Protein AF-A0A534T7K7-F1 (afdb_monomer_lite)

Sequence (224 aa):
MSRKRIGVALGGLACAVLLVGTAGGQDIPKCLSGKLKAISKKEGGLLNCLAKVAAKNDPAFQAPCEASVKDKFGSAFAKAESLGPCSGEMTVCENNADVCEQNVGAAIPGTGTCPAGALKAASKLASGELKCHSKATKTGDPTLVPPCISTAQTKFQSAIGKANASGTCVADPNALQNMVESDCVQKQITLDTSGQVTALCPQSGSSTTTTTSTTSSTTPSSST

Radius of gyration: 26.48 Å; chains: 1; bounding box: 43×88×93 Å

Structure (mmCIF, N/CA/C/O backbone):
data_AF-A0A534T7K7-F1
#
_entry.id   AF-A0A534T7K7-F1
#
loop_
_atom_site.group_PDB
_atom_site.id
_atom_site.type_symbol
_atom_site.label_atom_id
_atom_site.label_alt_id
_atom_site.label_comp_id
_atom_site.label_asym_id
_atom_site.label_entity_id
_atom_site.label_seq_id
_atom_site.pdbx_PDB_ins_code
_atom_site.Cartn_x
_atom_site.Cartn_y
_atom_site.Cartn_z
_atom_site.occupancy
_atom_site.B_iso_or_equiv
_atom_site.auth_seq_id
_atom_site.auth_comp_id
_atom_site.auth_asym_id
_atom_site.auth_atom_id
_atom_site.pdbx_PDB_model_num
ATOM 1 N N . MET A 1 1 ? -11.182 -16.126 -70.695 1.00 41.00 1 MET A N 1
ATOM 2 C CA . MET A 1 1 ? -10.120 -16.339 -71.701 1.00 41.00 1 MET A CA 1
ATOM 3 C C . MET A 1 1 ? -8.825 -16.659 -70.980 1.00 41.00 1 MET A C 1
ATOM 5 O O . MET A 1 1 ? -8.364 -15.867 -70.173 1.00 41.00 1 MET A O 1
ATOM 9 N N . SER A 1 2 ? -8.320 -17.865 -71.221 1.00 44.25 2 SER A N 1
ATOM 10 C CA . SER A 1 2 ? -7.082 -18.429 -70.684 1.00 44.25 2 SER A CA 1
ATOM 11 C C . SER A 1 2 ? -5.816 -17.730 -71.185 1.00 44.25 2 SER A C 1
ATOM 13 O O . SER A 1 2 ? -5.802 -17.265 -72.323 1.00 44.25 2 SER A O 1
ATOM 15 N N . ARG A 1 3 ? -4.752 -17.802 -70.363 1.00 45.69 3 ARG A N 1
ATOM 16 C CA . ARG A 1 3 ? -3.311 -18.080 -70.648 1.00 45.69 3 ARG A CA 1
ATOM 17 C C . ARG A 1 3 ? -2.558 -17.770 -69.333 1.00 45.69 3 ARG A C 1
ATOM 19 O O . ARG A 1 3 ? -2.606 -16.633 -68.900 1.00 45.69 3 ARG A O 1
ATOM 26 N N . LYS A 1 4 ? -2.045 -18.686 -68.497 1.00 44.56 4 LYS A N 1
ATOM 27 C CA . LYS A 1 4 ? -1.137 -19.858 -68.594 1.00 44.56 4 LYS A CA 1
ATOM 28 C C . LYS A 1 4 ? 0.317 -19.513 -68.972 1.00 44.56 4 LYS A C 1
ATOM 30 O O . LYS A 1 4 ? 0.553 -19.213 -70.139 1.00 44.56 4 LYS A O 1
ATOM 35 N N . ARG A 1 5 ? 1.239 -19.673 -67.994 1.00 50.78 5 ARG A N 1
ATOM 36 C CA . ARG A 1 5 ? 2.630 -20.244 -67.993 1.00 50.78 5 ARG A CA 1
ATOM 37 C C . ARG A 1 5 ? 3.413 -19.660 -66.788 1.00 50.78 5 ARG A C 1
ATOM 39 O O . ARG A 1 5 ? 3.440 -18.449 -66.649 1.00 50.78 5 ARG A O 1
ATOM 46 N N . ILE A 1 6 ? 3.754 -20.430 -65.743 1.00 52.12 6 ILE A N 1
ATOM 47 C CA . ILE A 1 6 ? 4.901 -21.357 -65.530 1.00 52.12 6 ILE A CA 1
ATOM 48 C C . ILE A 1 6 ? 6.272 -20.656 -65.559 1.00 52.12 6 ILE A C 1
ATOM 50 O O . ILE A 1 6 ? 6.672 -20.151 -66.602 1.00 52.12 6 ILE A O 1
ATOM 54 N N . GLY A 1 7 ? 7.008 -20.751 -64.442 1.00 37.03 7 GLY A N 1
ATOM 55 C CA . GLY A 1 7 ? 8.447 -20.486 -64.338 1.00 37.03 7 GLY A CA 1
ATOM 56 C C . GLY A 1 7 ? 8.979 -20.774 -62.926 1.00 37.03 7 GLY A C 1
ATOM 57 O O . GLY A 1 7 ? 8.737 -19.996 -62.012 1.00 37.03 7 GLY A O 1
ATOM 58 N N . VAL A 1 8 ? 9.661 -21.912 -62.756 1.00 44.34 8 VAL A N 1
ATOM 59 C CA . VAL A 1 8 ? 10.431 -22.318 -61.563 1.00 44.34 8 VAL A CA 1
ATOM 60 C C . VAL A 1 8 ? 11.847 -21.747 -61.680 1.00 44.34 8 VAL A C 1
ATOM 62 O O . VAL A 1 8 ? 12.432 -21.835 -62.756 1.00 44.34 8 VAL A O 1
ATOM 65 N N . ALA A 1 9 ? 12.423 -21.245 -60.584 1.00 38.34 9 ALA A N 1
ATOM 66 C CA . ALA A 1 9 ? 13.865 -21.023 -60.467 1.00 38.34 9 ALA A CA 1
ATOM 67 C C . ALA A 1 9 ? 14.358 -21.433 -59.069 1.00 38.34 9 ALA A C 1
ATOM 69 O O . ALA A 1 9 ? 13.921 -20.892 -58.055 1.00 38.34 9 ALA A O 1
ATOM 70 N N . LEU A 1 10 ? 15.250 -22.428 -59.055 1.00 45.19 10 LEU A N 1
ATOM 71 C CA . LEU A 1 10 ? 16.125 -22.794 -57.944 1.00 45.19 10 LEU A CA 1
ATOM 72 C C . LEU A 1 10 ? 17.258 -21.766 -57.803 1.00 45.19 10 LEU A C 1
ATOM 74 O O . LEU A 1 10 ? 17.797 -21.319 -58.812 1.00 45.19 10 LEU A O 1
ATOM 78 N N . GLY A 1 11 ? 17.708 -21.528 -56.569 1.00 34.66 11 GLY A N 1
ATOM 79 C CA . GLY A 1 11 ? 19.065 -21.047 -56.291 1.00 34.66 11 GLY A CA 1
ATOM 80 C C . GLY A 1 11 ? 19.129 -19.805 -55.408 1.00 34.66 11 GLY A C 1
ATOM 81 O O . GLY A 1 11 ? 18.613 -18.754 -55.766 1.00 34.66 11 GLY A O 1
ATOM 82 N N . GLY A 1 12 ? 19.821 -19.923 -54.272 1.00 39.53 12 GLY A N 1
ATOM 83 C CA . GLY A 1 12 ? 20.236 -18.766 -53.478 1.00 39.53 12 GLY A CA 1
ATOM 84 C C . GLY A 1 12 ? 20.256 -19.023 -51.978 1.00 39.53 12 GLY A C 1
ATOM 85 O O . GLY A 1 12 ? 19.374 -18.570 -51.259 1.00 39.53 12 GLY A O 1
ATOM 86 N N . LEU A 1 13 ? 21.283 -19.732 -51.508 1.00 52.94 13 LEU A N 1
ATOM 87 C CA . LEU A 1 13 ? 21.697 -19.748 -50.108 1.00 52.94 13 LEU A CA 1
ATOM 88 C C . LEU A 1 13 ? 22.107 -18.318 -49.708 1.00 52.94 13 LEU A C 1
ATOM 90 O O . LEU A 1 13 ? 23.218 -17.886 -50.002 1.00 52.94 13 LEU A O 1
ATOM 94 N N . ALA A 1 14 ? 21.210 -17.587 -49.054 1.00 42.78 14 ALA A N 1
ATOM 95 C CA . ALA A 1 14 ? 21.526 -16.335 -48.381 1.00 42.78 14 ALA A CA 1
ATOM 96 C C . ALA A 1 14 ? 21.217 -16.511 -46.893 1.00 42.78 14 ALA A C 1
ATOM 98 O O . ALA A 1 14 ? 20.062 -16.693 -46.508 1.00 42.78 14 ALA A O 1
ATOM 99 N N . CYS A 1 15 ? 22.263 -16.477 -46.062 1.00 41.47 15 CYS A N 1
ATOM 100 C CA . CYS A 1 15 ? 22.149 -16.299 -44.618 1.00 41.47 15 CYS A CA 1
ATOM 101 C C . CYS A 1 15 ? 21.400 -14.991 -44.342 1.00 41.47 15 CYS A C 1
ATOM 103 O O . CYS A 1 15 ? 22.002 -13.922 -44.251 1.00 41.47 15 CYS A O 1
ATOM 105 N N . ALA A 1 16 ? 20.079 -15.078 -44.207 1.00 42.44 16 ALA A N 1
ATOM 106 C CA . ALA A 1 16 ? 19.284 -14.043 -43.582 1.00 42.44 16 ALA A CA 1
ATOM 107 C C . ALA A 1 16 ? 19.652 -14.044 -42.097 1.00 42.44 16 ALA A C 1
ATOM 109 O O . ALA A 1 16 ? 19.141 -14.836 -41.307 1.00 42.44 16 ALA A O 1
ATOM 110 N N . VAL A 1 17 ? 20.597 -13.178 -41.730 1.00 45.84 17 VAL A N 1
ATOM 111 C CA . VAL A 1 17 ? 20.795 -12.774 -40.343 1.00 45.84 17 VAL A CA 1
ATOM 112 C C . VAL A 1 17 ? 19.458 -12.203 -39.884 1.00 45.84 17 VAL A C 1
ATOM 114 O O . VAL A 1 17 ? 19.071 -11.102 -40.275 1.00 45.84 17 VAL A O 1
ATOM 117 N N . LEU A 1 18 ? 18.722 -12.993 -39.102 1.00 39.25 18 LEU A N 1
ATOM 118 C CA . LEU A 1 18 ? 17.577 -12.537 -38.334 1.00 39.25 18 LEU A CA 1
ATOM 119 C C . LEU A 1 18 ? 18.103 -11.508 -37.334 1.00 39.25 18 LEU A C 1
ATOM 121 O O . LEU A 1 18 ? 18.458 -11.833 -36.203 1.00 39.25 18 LEU A O 1
ATOM 125 N N . LEU A 1 19 ? 18.162 -10.248 -37.754 1.00 39.22 19 LEU A N 1
ATOM 126 C CA . LEU A 1 19 ? 18.054 -9.137 -36.829 1.00 39.22 19 LEU A CA 1
ATOM 127 C C . LEU A 1 19 ? 16.647 -9.238 -36.241 1.00 39.22 19 LEU A C 1
ATOM 129 O O . LEU A 1 19 ? 15.686 -8.691 -36.780 1.00 39.22 19 LEU A O 1
ATOM 133 N N . VAL A 1 20 ? 16.527 -9.993 -35.147 1.00 48.88 20 VAL A N 1
ATOM 134 C CA . VAL A 1 20 ? 15.402 -9.896 -34.222 1.00 48.88 20 VAL A CA 1
ATOM 135 C C . VAL A 1 20 ? 15.510 -8.504 -33.609 1.00 48.88 20 VAL A C 1
ATOM 137 O O . VAL A 1 20 ? 16.080 -8.306 -32.540 1.00 48.88 20 VAL A O 1
ATOM 140 N N . GLY A 1 21 ? 15.047 -7.504 -34.355 1.00 42.22 21 GLY A N 1
ATOM 141 C CA . GLY A 1 21 ? 14.847 -6.165 -33.844 1.00 42.22 21 GLY A CA 1
ATOM 142 C C . GLY A 1 21 ? 13.811 -6.275 -32.741 1.00 42.22 21 GLY A C 1
ATOM 143 O O . GLY A 1 21 ? 12.626 -6.455 -33.012 1.00 42.22 21 GLY A O 1
ATOM 144 N N . THR A 1 22 ? 14.256 -6.215 -31.491 1.00 45.97 22 THR A N 1
ATOM 145 C CA . THR A 1 22 ? 13.377 -6.074 -30.338 1.00 45.97 22 THR A CA 1
ATOM 146 C C . THR A 1 22 ? 12.656 -4.736 -30.462 1.00 45.97 22 THR A C 1
ATOM 148 O O . THR A 1 22 ? 13.142 -3.704 -29.998 1.00 45.97 22 THR A O 1
ATOM 151 N N . ALA A 1 23 ? 11.476 -4.743 -31.075 1.00 42.78 23 ALA A N 1
ATOM 152 C CA . ALA A 1 23 ? 10.482 -3.681 -30.966 1.00 42.78 23 ALA A CA 1
ATOM 153 C C . ALA A 1 23 ? 9.894 -3.663 -29.535 1.00 42.78 23 ALA A C 1
ATOM 155 O O . ALA A 1 23 ? 8.698 -3.831 -29.345 1.00 42.78 23 ALA A O 1
ATOM 156 N N . GLY A 1 24 ? 10.750 -3.559 -28.509 1.00 44.22 24 GLY A N 1
ATOM 157 C CA . GLY A 1 24 ? 10.412 -3.861 -27.110 1.00 44.22 24 GLY A CA 1
ATOM 158 C C . GLY A 1 24 ? 10.662 -2.733 -26.106 1.00 44.22 24 GLY A C 1
ATOM 159 O O . GLY A 1 24 ? 10.552 -2.959 -24.907 1.00 44.22 24 GLY A O 1
ATOM 160 N N . GLY A 1 25 ? 11.014 -1.523 -26.550 1.00 47.00 25 GLY A N 1
ATOM 161 C CA . GLY A 1 25 ? 11.463 -0.457 -25.641 1.00 47.00 25 GLY A CA 1
ATOM 162 C C . GLY A 1 25 ? 10.372 0.436 -25.034 1.00 47.00 25 GLY A C 1
ATOM 163 O O . GLY A 1 25 ? 10.622 1.081 -24.022 1.00 47.00 25 GLY A O 1
ATOM 164 N N . GLN A 1 26 ? 9.171 0.515 -25.623 1.00 51.97 26 GLN A N 1
ATOM 165 C CA . GLN A 1 26 ? 8.171 1.535 -25.237 1.00 51.97 26 GLN A CA 1
ATOM 166 C C . GLN A 1 26 ? 6.987 1.021 -24.405 1.00 51.97 26 GLN A C 1
ATOM 168 O O . GLN A 1 26 ? 6.191 1.824 -23.908 1.00 51.97 26 GLN A O 1
ATOM 173 N N . ASP A 1 27 ? 6.864 -0.292 -24.231 1.00 60.00 27 ASP A N 1
ATOM 174 C CA . ASP A 1 27 ? 5.664 -0.913 -23.658 1.00 60.00 27 ASP A CA 1
ATOM 175 C C . ASP A 1 27 ? 5.860 -1.429 -22.226 1.00 60.00 27 ASP A C 1
ATOM 177 O O . ASP A 1 27 ? 4.919 -1.405 -21.426 1.00 60.00 27 ASP A O 1
ATOM 181 N N . ILE A 1 28 ? 7.105 -1.736 -21.840 1.00 68.25 28 ILE A N 1
ATOM 182 C CA . ILE A 1 28 ? 7.467 -2.117 -20.464 1.00 68.25 28 ILE A CA 1
ATOM 183 C C . ILE A 1 28 ? 7.030 -1.044 -19.441 1.00 68.25 28 ILE A C 1
ATOM 185 O O . ILE A 1 28 ? 6.362 -1.399 -18.465 1.00 68.25 28 ILE A O 1
ATOM 189 N N . PRO A 1 29 ? 7.271 0.272 -19.654 1.00 85.00 29 PRO A N 1
ATOM 190 C CA . PRO A 1 29 ? 6.850 1.299 -18.695 1.00 85.00 29 PRO A CA 1
ATOM 191 C C . PRO A 1 29 ? 5.323 1.434 -18.5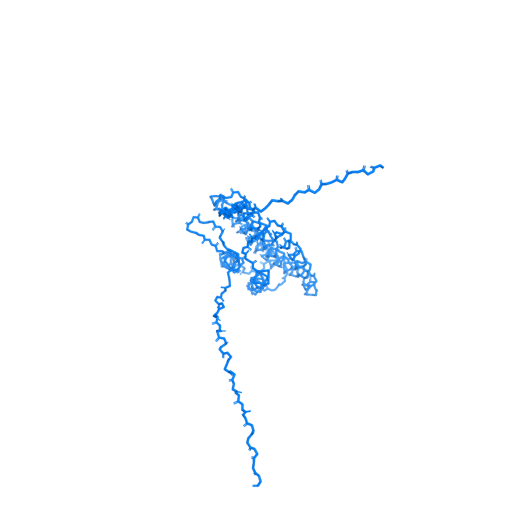80 1.00 85.00 29 PRO A C 1
ATOM 193 O O . PRO A 1 29 ? 4.797 1.791 -17.520 1.00 85.00 29 PRO A O 1
ATOM 196 N N . LYS A 1 30 ? 4.575 1.144 -19.655 1.00 92.06 30 LYS A N 1
ATOM 197 C CA . LYS A 1 30 ? 3.105 1.244 -19.675 1.00 92.06 30 LYS A CA 1
ATOM 198 C C . LYS A 1 30 ? 2.455 0.085 -18.926 1.00 92.06 30 LYS A C 1
ATOM 200 O O . LYS A 1 30 ? 1.567 0.335 -18.112 1.00 92.06 30 LYS A O 1
ATOM 205 N N . CYS A 1 31 ? 2.913 -1.145 -19.165 1.00 95.56 31 CYS A N 1
ATOM 206 C CA . CYS A 1 31 ? 2.450 -2.316 -18.422 1.00 95.56 31 CYS A CA 1
ATOM 207 C C . CYS A 1 31 ? 2.774 -2.169 -16.929 1.00 95.56 31 CYS A C 1
ATOM 209 O O . CYS A 1 31 ? 1.869 -2.238 -16.095 1.00 95.56 31 CYS A O 1
ATOM 211 N N . LEU A 1 32 ? 4.028 -1.844 -16.587 1.00 95.50 32 LEU A N 1
ATOM 212 C CA . LEU A 1 32 ? 4.477 -1.745 -15.196 1.00 95.50 32 LEU A CA 1
ATOM 213 C C . LEU A 1 32 ? 3.739 -0.634 -14.432 1.00 95.50 32 LEU A C 1
ATOM 215 O O . LEU A 1 32 ? 3.203 -0.865 -13.348 1.00 95.50 32 LEU A O 1
ATOM 219 N N . SER A 1 33 ? 3.617 0.561 -15.024 1.00 96.56 33 SER A N 1
ATOM 220 C CA . SER A 1 33 ? 2.835 1.651 -14.417 1.00 96.56 33 SER A CA 1
ATOM 221 C C . SER A 1 33 ? 1.344 1.320 -14.306 1.00 96.56 33 SER A C 1
ATOM 223 O O . SER A 1 33 ? 0.695 1.741 -13.342 1.00 96.56 33 SER A O 1
ATOM 225 N N . GLY A 1 34 ? 0.800 0.558 -15.261 1.00 97.69 34 GLY A N 1
ATOM 226 C CA . GLY A 1 34 ? -0.567 0.046 -15.259 1.00 97.69 34 GLY A CA 1
ATOM 227 C C . GLY A 1 34 ? -0.834 -0.918 -14.103 1.00 97.69 34 GLY A C 1
ATOM 228 O O . GLY A 1 34 ? -1.775 -0.687 -13.338 1.00 97.69 34 GLY A O 1
ATOM 229 N N . LYS A 1 35 ? 0.020 -1.934 -13.929 1.00 98.00 35 LYS A N 1
ATOM 230 C CA . LYS A 1 35 ? -0.049 -2.887 -12.811 1.00 98.00 35 LYS A CA 1
ATOM 231 C C . LYS A 1 35 ? 0.104 -2.172 -11.473 1.00 98.00 35 LYS A C 1
ATOM 233 O O . LYS A 1 35 ? -0.742 -2.325 -10.599 1.00 98.00 35 LYS A O 1
ATOM 238 N N . LEU A 1 36 ? 1.077 -1.272 -11.344 1.00 97.94 36 LEU A N 1
ATOM 239 C CA . LEU A 1 36 ? 1.285 -0.508 -10.113 1.00 97.94 36 LEU A CA 1
ATOM 240 C C . LEU A 1 36 ? 0.088 0.386 -9.754 1.00 97.94 36 LEU A C 1
ATOM 242 O O . LEU A 1 36 ? -0.294 0.516 -8.591 1.00 97.94 36 LEU A O 1
ATOM 246 N N . LYS A 1 37 ? -0.591 0.946 -10.763 1.00 98.44 37 LYS A N 1
ATOM 247 C CA . LYS A 1 37 ? -1.857 1.660 -10.563 1.00 98.44 37 LYS A CA 1
ATOM 248 C C . LYS A 1 37 ? -2.983 0.722 -10.121 1.00 98.44 37 LYS A C 1
ATOM 250 O O . LYS A 1 37 ? -3.822 1.153 -9.330 1.00 98.44 37 LYS A O 1
ATOM 255 N N . ALA A 1 38 ? -3.038 -0.511 -10.619 1.00 98.56 38 ALA A N 1
ATOM 256 C CA . ALA A 1 38 ? -4.001 -1.512 -10.162 1.00 98.56 38 ALA A CA 1
ATOM 257 C C . ALA A 1 38 ? -3.751 -1.878 -8.691 1.00 98.56 38 ALA A C 1
ATOM 259 O O . ALA A 1 38 ? -4.680 -1.779 -7.891 1.00 98.56 38 ALA A O 1
ATOM 260 N N . ILE A 1 39 ? -2.498 -2.161 -8.320 1.00 98.56 39 ILE A N 1
ATOM 261 C CA . ILE A 1 39 ? -2.082 -2.449 -6.938 1.00 98.56 39 ILE A CA 1
ATOM 262 C C . ILE A 1 39 ? -2.443 -1.277 -6.015 1.00 98.56 39 ILE A C 1
ATOM 264 O O . ILE A 1 39 ? -3.146 -1.473 -5.031 1.00 98.56 39 ILE A O 1
ATOM 268 N N . SER A 1 40 ? -2.117 -0.032 -6.399 1.00 98.56 40 SER A N 1
ATOM 269 C CA . SER A 1 40 ? -2.475 1.164 -5.613 1.00 98.56 40 SER A CA 1
ATOM 270 C C . SER A 1 40 ? -3.975 1.263 -5.301 1.00 98.56 40 SER A C 1
ATOM 272 O O . SER A 1 40 ? -4.374 1.734 -4.237 1.00 98.56 40 SER A O 1
ATOM 274 N N . LYS A 1 41 ? -4.830 0.821 -6.233 1.00 98.69 41 LYS A N 1
ATOM 275 C CA . LYS A 1 41 ? -6.286 0.828 -6.063 1.00 98.69 41 LYS A CA 1
ATOM 276 C C . LYS A 1 41 ? -6.774 -0.343 -5.221 1.00 98.69 41 LYS A C 1
ATOM 278 O O . LYS A 1 41 ? -7.790 -0.172 -4.555 1.00 98.69 41 LYS A O 1
ATOM 283 N N . LYS A 1 42 ? -6.097 -1.493 -5.284 1.00 98.50 42 LYS A N 1
ATOM 284 C CA . LYS A 1 42 ? -6.391 -2.656 -4.447 1.00 98.50 42 LYS A CA 1
ATOM 285 C C . LYS A 1 42 ? -6.087 -2.335 -2.988 1.00 98.50 42 LYS A C 1
ATOM 287 O O . LYS A 1 42 ? -7.019 -2.321 -2.198 1.00 98.50 42 LYS A O 1
ATOM 292 N N . GLU A 1 43 ? -4.857 -1.926 -2.683 1.00 98.69 43 GLU A N 1
ATOM 293 C CA . GLU A 1 43 ? -4.412 -1.553 -1.329 1.00 98.69 43 GLU A CA 1
ATOM 294 C C . GLU A 1 43 ? -5.322 -0.490 -0.699 1.00 98.69 43 GLU A C 1
ATOM 296 O O . GLU A 1 43 ? -5.912 -0.670 0.366 1.00 98.69 43 GLU A O 1
ATOM 301 N N . GLY A 1 44 ? -5.547 0.618 -1.416 1.00 98.44 44 GLY A N 1
ATOM 302 C CA . GLY A 1 44 ? -6.466 1.656 -0.946 1.00 98.44 44 GLY A CA 1
ATOM 303 C C . GLY A 1 44 ? -7.935 1.228 -0.927 1.00 98.44 44 GLY A C 1
ATOM 304 O O . GLY A 1 44 ? -8.743 1.857 -0.248 1.00 98.44 44 GLY A O 1
ATOM 305 N N . GLY A 1 45 ? -8.308 0.206 -1.695 1.00 98.75 45 GLY A N 1
ATOM 306 C CA . GLY A 1 45 ? -9.657 -0.345 -1.757 1.00 98.75 45 GLY A CA 1
ATOM 307 C C . GLY A 1 45 ? -9.976 -1.203 -0.538 1.00 98.75 45 GLY A C 1
ATOM 308 O O . GLY A 1 45 ? -10.973 -0.920 0.126 1.00 98.75 45 GLY A O 1
ATOM 309 N N . LEU A 1 46 ? -9.110 -2.173 -0.240 1.00 98.75 46 LEU A N 1
ATOM 310 C CA . LEU A 1 46 ? -9.195 -3.107 0.886 1.00 98.75 46 LEU A CA 1
ATOM 311 C C . LEU A 1 46 ? -9.220 -2.363 2.229 1.00 98.75 46 LEU A C 1
ATOM 313 O O . LEU A 1 46 ? -10.224 -2.369 2.939 1.00 98.75 46 LEU A O 1
ATOM 317 N N . LEU A 1 47 ? -8.218 -1.516 2.490 1.00 98.69 47 LEU A N 1
ATOM 318 C CA . LEU A 1 47 ? -8.178 -0.694 3.711 1.00 98.69 47 LEU A CA 1
ATOM 319 C C . LEU A 1 47 ? -9.389 0.242 3.849 1.00 98.69 47 LEU A C 1
ATOM 321 O O . LEU A 1 47 ? -9.843 0.563 4.948 1.00 98.69 47 LEU A O 1
ATOM 325 N N . ASN A 1 48 ? -9.958 0.692 2.729 1.00 98.75 48 ASN A N 1
ATOM 326 C CA . ASN A 1 48 ? -11.182 1.484 2.746 1.00 98.75 48 ASN A CA 1
ATOM 327 C C . ASN A 1 48 ? -12.451 0.637 2.964 1.00 98.75 48 ASN A C 1
ATOM 329 O O . ASN A 1 48 ? -13.453 1.184 3.430 1.00 98.75 48 ASN A O 1
ATOM 333 N N . CYS A 1 49 ? -12.443 -0.653 2.629 1.00 98.75 49 CYS A N 1
ATOM 334 C CA . CYS A 1 49 ? -13.484 -1.591 3.041 1.00 98.75 49 CYS A CA 1
ATOM 335 C C . CYS A 1 49 ? -13.474 -1.741 4.562 1.00 98.75 49 CYS A C 1
ATOM 337 O O . CYS A 1 49 ? -14.505 -1.465 5.177 1.00 98.75 49 CYS A O 1
ATOM 339 N N . LEU A 1 50 ? -12.308 -1.993 5.170 1.00 98.31 50 LEU A N 1
ATOM 340 C CA . LEU A 1 50 ? -12.156 -2.004 6.630 1.00 98.31 50 LEU A CA 1
ATOM 341 C C . LEU A 1 50 ? -12.625 -0.689 7.269 1.00 98.31 50 LEU A C 1
ATOM 343 O O . LEU A 1 50 ? -13.404 -0.697 8.219 1.00 98.31 50 LEU A O 1
ATOM 347 N N . ALA A 1 51 ? -12.243 0.461 6.702 1.00 98.25 51 ALA A N 1
ATOM 348 C CA . ALA A 1 51 ? -12.697 1.762 7.198 1.00 98.25 51 ALA A CA 1
ATOM 349 C C . ALA A 1 51 ? -14.232 1.899 7.200 1.00 98.25 51 ALA A C 1
ATOM 351 O O . ALA A 1 51 ? -14.809 2.489 8.113 1.00 98.25 51 ALA A O 1
ATOM 352 N N . LYS A 1 52 ? -14.914 1.365 6.177 1.00 98.25 52 LYS A N 1
ATOM 353 C CA . LYS A 1 52 ? -16.382 1.382 6.087 1.00 98.25 52 LYS A CA 1
ATOM 354 C C . LYS A 1 52 ? -17.032 0.417 7.074 1.00 98.25 52 LYS A C 1
ATOM 356 O O . LYS A 1 52 ? -18.062 0.778 7.638 1.00 98.25 52 LYS A O 1
ATOM 361 N N . VAL A 1 53 ? -16.446 -0.762 7.274 1.00 98.06 53 VAL A N 1
ATOM 362 C CA . VAL A 1 53 ? -16.877 -1.727 8.296 1.00 98.06 53 VAL A CA 1
ATOM 363 C C . VAL A 1 53 ? -16.789 -1.080 9.672 1.00 98.06 53 VAL A C 1
ATOM 365 O O . VAL A 1 53 ? -17.791 -1.021 10.379 1.00 98.06 53 VAL A O 1
ATOM 368 N N . ALA A 1 54 ? -15.641 -0.481 10.000 1.00 96.44 54 ALA A N 1
ATOM 369 C CA . ALA A 1 54 ? -15.434 0.233 11.252 1.00 96.44 54 ALA A CA 1
ATOM 370 C C . ALA A 1 54 ? -16.429 1.392 11.431 1.00 96.44 54 ALA A C 1
ATOM 372 O O . ALA A 1 54 ? -16.987 1.557 12.513 1.00 96.44 54 ALA A O 1
ATOM 373 N N . ALA A 1 55 ? -16.698 2.170 10.377 1.00 96.75 55 ALA A N 1
ATOM 374 C CA . ALA A 1 55 ? -17.629 3.298 10.441 1.00 96.75 55 ALA A CA 1
ATOM 375 C C . ALA A 1 55 ? -19.081 2.866 10.688 1.00 96.75 55 ALA A C 1
ATOM 377 O O . ALA A 1 55 ? -19.817 3.560 11.385 1.00 96.75 55 ALA A O 1
ATOM 378 N N . LYS A 1 56 ? -19.499 1.753 10.079 1.00 96.25 56 LYS A N 1
ATOM 379 C CA . LYS A 1 56 ? -20.879 1.255 10.141 1.00 96.25 56 LYS A CA 1
ATOM 380 C C . LYS A 1 56 ? -21.119 0.258 11.270 1.00 96.25 56 LYS A C 1
ATOM 382 O O . LYS A 1 56 ? -22.275 -0.023 11.559 1.00 96.25 56 LYS A O 1
ATOM 387 N N . ASN A 1 57 ? -20.052 -0.270 11.869 1.00 96.31 57 ASN A N 1
ATOM 388 C CA . ASN A 1 57 ? -20.099 -1.437 12.744 1.00 96.31 57 ASN A CA 1
AT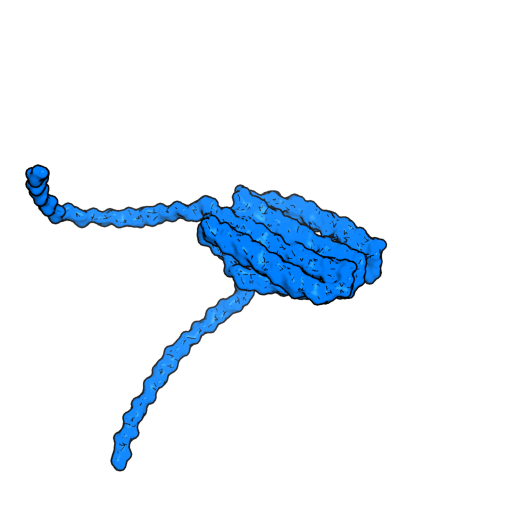OM 389 C C . ASN A 1 57 ? -20.834 -2.620 12.079 1.00 96.31 57 ASN A C 1
ATOM 391 O O . ASN A 1 57 ? -21.725 -3.231 12.661 1.00 96.31 57 ASN A O 1
ATOM 395 N N . ASP A 1 58 ? -20.484 -2.891 10.819 1.00 96.31 58 ASP A N 1
ATOM 396 C CA . ASP A 1 58 ? -21.132 -3.912 9.990 1.00 96.31 58 ASP A CA 1
ATOM 397 C C . ASP A 1 58 ? -20.082 -4.843 9.362 1.00 96.31 58 ASP A C 1
ATOM 399 O O . ASP A 1 58 ? -19.613 -4.587 8.247 1.00 96.31 58 ASP A O 1
ATOM 403 N N . PRO A 1 59 ? -19.678 -5.916 10.067 1.00 94.75 59 PRO A N 1
ATOM 404 C CA . PRO A 1 59 ? -18.722 -6.894 9.549 1.00 94.75 59 PRO A CA 1
ATOM 405 C C . PRO A 1 59 ? -19.223 -7.638 8.305 1.00 94.75 59 PRO A C 1
ATOM 407 O O . PRO A 1 59 ? -18.416 -8.053 7.475 1.00 94.75 59 PRO A O 1
ATOM 410 N N . ALA A 1 60 ? -20.543 -7.769 8.120 1.00 96.81 60 ALA A N 1
ATOM 411 C CA . ALA A 1 60 ? -21.108 -8.436 6.947 1.00 96.81 60 ALA A CA 1
ATOM 412 C C . ALA A 1 60 ? -20.849 -7.647 5.651 1.00 96.81 60 ALA A C 1
ATOM 414 O O . ALA A 1 60 ? -20.872 -8.218 4.560 1.00 96.81 60 ALA A O 1
ATOM 415 N N . PHE A 1 61 ? -20.539 -6.350 5.756 1.00 95.69 61 PHE A N 1
ATOM 416 C CA . PHE A 1 61 ? -20.143 -5.516 4.623 1.00 95.69 61 PHE A CA 1
ATOM 417 C C . PHE A 1 61 ? -18.722 -5.806 4.107 1.00 95.69 61 PHE A C 1
ATOM 419 O O . PHE A 1 61 ? -18.402 -5.424 2.978 1.00 95.69 61 PHE A O 1
ATOM 426 N N . GLN A 1 62 ? -17.865 -6.461 4.897 1.00 96.19 62 GLN A N 1
ATOM 427 C CA . GLN A 1 62 ? -16.451 -6.636 4.565 1.00 96.19 62 GLN A CA 1
ATOM 428 C C . GLN A 1 62 ? -16.255 -7.465 3.286 1.00 96.19 62 GLN A C 1
ATOM 430 O O . GLN A 1 62 ? -15.811 -6.932 2.268 1.00 96.19 62 GLN A O 1
ATOM 435 N N . ALA A 1 63 ? -16.683 -8.729 3.305 1.00 97.56 63 ALA A N 1
ATOM 436 C CA . ALA A 1 63 ? -16.536 -9.657 2.185 1.00 97.56 63 ALA A CA 1
ATOM 437 C C . ALA A 1 63 ? -17.094 -9.130 0.841 1.00 97.56 63 ALA A C 1
ATOM 439 O O . ALA A 1 63 ? -16.371 -9.179 -0.157 1.00 97.56 63 ALA A O 1
ATOM 440 N N . PRO A 1 64 ? -18.324 -8.573 0.751 1.00 98.06 64 PRO A N 1
ATOM 441 C CA . PRO A 1 64 ? -18.822 -8.038 -0.518 1.00 98.06 64 PRO A CA 1
ATOM 442 C C . PRO A 1 64 ? -18.062 -6.783 -0.981 1.00 98.06 64 PRO A C 1
ATOM 444 O O . PRO A 1 64 ? -17.946 -6.540 -2.185 1.00 98.06 64 PRO A O 1
ATOM 447 N N . CYS A 1 65 ? -17.531 -5.976 -0.055 1.00 98.56 65 CYS A N 1
ATOM 448 C CA . CYS A 1 65 ? -16.698 -4.832 -0.412 1.00 98.56 65 CYS A CA 1
ATOM 449 C C . CYS A 1 65 ? -15.359 -5.288 -1.004 1.00 98.56 65 CYS A C 1
ATOM 451 O O . CYS A 1 65 ? -14.988 -4.822 -2.086 1.00 98.56 65 CYS A O 1
ATOM 453 N N . GLU A 1 66 ? -14.675 -6.216 -0.333 1.00 98.38 66 GLU A N 1
ATOM 454 C CA . GLU A 1 66 ? -13.402 -6.784 -0.784 1.00 98.38 66 GLU A CA 1
ATOM 455 C C . GLU A 1 66 ? -13.551 -7.508 -2.123 1.00 98.38 66 GLU A C 1
ATOM 457 O O . GLU A 1 66 ? -12.752 -7.269 -3.025 1.00 98.38 66 GLU A O 1
ATOM 462 N N . ALA A 1 67 ? -14.616 -8.296 -2.317 1.00 98.44 67 ALA A N 1
ATOM 463 C CA . ALA A 1 67 ? -14.903 -8.949 -3.596 1.00 98.44 67 ALA A CA 1
ATOM 464 C C . ALA A 1 67 ? -14.960 -7.935 -4.754 1.00 98.44 67 ALA A C 1
ATOM 466 O O . ALA A 1 67 ? -14.278 -8.092 -5.764 1.00 98.44 67 ALA A O 1
ATOM 467 N N . SER A 1 68 ? -15.663 -6.808 -4.567 1.00 98.00 68 SER A N 1
ATOM 468 C CA . SER A 1 68 ? -15.710 -5.740 -5.578 1.00 98.00 68 SER A CA 1
ATOM 469 C C . SER A 1 68 ? -14.340 -5.104 -5.853 1.00 98.00 68 SER A C 1
ATOM 471 O O . SER A 1 68 ? -14.076 -4.646 -6.971 1.00 98.00 68 SER A O 1
ATOM 473 N N . VAL A 1 69 ? -13.468 -5.022 -4.843 1.00 98.62 69 VAL A N 1
ATOM 474 C CA . VAL A 1 69 ? -12.089 -4.537 -5.004 1.00 98.62 69 VAL A CA 1
ATOM 475 C C . VAL A 1 69 ? -11.252 -5.556 -5.781 1.00 98.62 69 VAL A C 1
ATOM 477 O O . VAL A 1 69 ? -10.545 -5.153 -6.708 1.00 98.62 69 VAL A O 1
ATOM 480 N N . LYS A 1 70 ? -11.372 -6.850 -5.462 1.00 98.06 70 LYS A N 1
ATOM 481 C CA . LYS A 1 70 ? -10.674 -7.964 -6.123 1.00 98.06 70 LYS A CA 1
ATOM 482 C C . LYS A 1 70 ? -11.057 -8.080 -7.604 1.00 98.06 70 LYS A C 1
ATOM 484 O O . LYS A 1 70 ? -10.169 -8.067 -8.455 1.00 98.06 70 LYS A O 1
ATOM 489 N N . ASP A 1 71 ? -12.343 -7.992 -7.942 1.00 98.25 71 ASP A N 1
ATOM 490 C CA . ASP A 1 71 ? -12.815 -8.001 -9.339 1.00 98.25 71 ASP A CA 1
ATOM 491 C C . ASP A 1 71 ? -12.236 -6.841 -10.168 1.00 98.25 71 ASP A C 1
ATOM 493 O O . ASP A 1 71 ? -11.774 -6.999 -11.308 1.00 98.25 71 ASP A O 1
ATOM 497 N N . LYS A 1 72 ? -12.235 -5.633 -9.586 1.00 98.31 72 LYS A N 1
ATOM 498 C CA . LYS A 1 72 ? -11.672 -4.433 -10.226 1.00 98.31 72 LYS A CA 1
ATOM 499 C C . LYS A 1 72 ? -10.161 -4.518 -10.363 1.00 98.31 72 LYS A C 1
ATOM 501 O O . LYS A 1 72 ? -9.621 -3.976 -11.329 1.00 98.31 72 LYS A O 1
ATOM 506 N N . PHE A 1 73 ? -9.492 -5.147 -9.400 1.00 98.50 73 PHE A N 1
ATOM 507 C CA . PHE A 1 73 ? -8.064 -5.401 -9.460 1.00 98.50 73 PHE A CA 1
ATOM 508 C C . PHE A 1 73 ? -7.736 -6.333 -10.626 1.00 98.50 73 PHE A C 1
ATOM 510 O O . PHE A 1 73 ? -6.978 -5.914 -11.498 1.00 98.50 73 PHE A O 1
ATOM 517 N N . GLY A 1 74 ? -8.383 -7.500 -10.719 1.00 98.00 74 GLY A N 1
ATOM 518 C CA . GLY A 1 74 ? -8.159 -8.448 -11.815 1.00 98.00 74 GLY A CA 1
ATOM 519 C C . GLY A 1 74 ? -8.408 -7.825 -13.191 1.00 98.00 74 GLY A C 1
ATOM 520 O O . GLY A 1 74 ? -7.560 -7.888 -14.081 1.00 98.00 74 GLY A O 1
ATOM 521 N N . SER A 1 75 ? -9.510 -7.081 -13.333 1.00 98.25 75 SER A N 1
ATOM 522 C CA . SER A 1 75 ? -9.821 -6.347 -14.570 1.00 98.25 75 SER A CA 1
ATOM 523 C C . SER A 1 75 ? -8.755 -5.300 -14.933 1.00 98.25 75 SER A C 1
ATOM 525 O O . SER A 1 75 ? -8.408 -5.119 -16.102 1.00 98.25 75 SER A O 1
ATOM 527 N N . ALA A 1 76 ? -8.235 -4.568 -13.943 1.00 98.25 76 ALA A N 1
ATOM 528 C CA . ALA A 1 76 ? -7.202 -3.558 -14.162 1.00 98.25 76 ALA A CA 1
ATOM 529 C C . ALA A 1 76 ? -5.833 -4.179 -14.471 1.00 98.25 76 ALA A C 1
ATOM 531 O O . ALA A 1 76 ? -5.080 -3.597 -15.253 1.00 98.25 76 ALA A O 1
ATOM 532 N N . PHE A 1 77 ? -5.530 -5.337 -13.884 1.00 96.75 77 PHE A N 1
ATOM 533 C CA . PHE A 1 77 ? -4.297 -6.080 -14.110 1.00 96.75 77 PHE A CA 1
ATOM 534 C C . PHE A 1 77 ? -4.257 -6.654 -15.528 1.00 96.75 77 PHE A C 1
ATOM 536 O O . PHE A 1 77 ? -3.329 -6.349 -16.272 1.00 96.75 77 PHE A O 1
ATOM 543 N N . ALA A 1 78 ? -5.328 -7.331 -15.961 1.00 97.25 78 ALA A N 1
ATOM 544 C CA . ALA A 1 78 ? -5.464 -7.834 -17.330 1.00 97.25 78 ALA A CA 1
ATOM 545 C C . ALA A 1 78 ? -5.334 -6.710 -18.376 1.00 97.25 78 ALA A C 1
ATOM 547 O O . ALA A 1 78 ? -4.661 -6.852 -19.397 1.00 97.25 78 ALA A O 1
ATOM 548 N N . LYS A 1 79 ? -5.916 -5.535 -18.094 1.00 96.69 79 LYS A N 1
ATOM 549 C CA . LYS A 1 79 ? -5.757 -4.345 -18.944 1.00 96.69 79 LYS A CA 1
ATOM 550 C C . LYS A 1 79 ? -4.319 -3.817 -18.985 1.00 96.69 79 LYS A C 1
ATOM 552 O O . LYS A 1 79 ? -3.929 -3.212 -19.977 1.00 96.69 79 LYS A O 1
ATOM 557 N N . ALA A 1 80 ? -3.551 -3.953 -17.908 1.00 95.75 80 ALA A N 1
ATOM 558 C CA . ALA A 1 80 ? -2.149 -3.554 -17.908 1.00 95.75 80 ALA A CA 1
ATOM 559 C C . ALA A 1 80 ? -1.298 -4.532 -18.730 1.00 95.75 80 ALA A C 1
ATOM 561 O O . ALA A 1 80 ? -0.442 -4.091 -19.489 1.00 95.75 80 ALA A O 1
ATOM 562 N N . GLU A 1 81 ? -1.581 -5.832 -18.641 1.00 93.62 81 GLU A N 1
ATOM 563 C CA . GLU A 1 81 ? -0.888 -6.883 -19.401 1.00 93.62 81 GLU A CA 1
ATOM 564 C C . GLU A 1 81 ? -1.157 -6.807 -20.903 1.00 93.62 81 GLU A C 1
ATOM 566 O O . GLU A 1 81 ? -0.268 -7.074 -21.708 1.00 93.62 81 GLU A O 1
ATOM 571 N N . SER A 1 82 ? -2.337 -6.329 -21.308 1.00 95.00 82 SER A N 1
ATOM 572 C CA . SER A 1 82 ? -2.608 -6.062 -22.723 1.00 95.00 82 SER A CA 1
ATOM 573 C C . SER A 1 82 ? -1.753 -4.928 -23.310 1.00 95.00 82 SER A C 1
ATOM 575 O O . SER A 1 82 ? -1.815 -4.690 -24.512 1.00 95.00 82 SER A O 1
ATOM 577 N N . LEU A 1 83 ? -1.003 -4.182 -22.485 1.00 92.31 83 LEU A N 1
ATOM 578 C CA . LEU A 1 83 ? -0.087 -3.129 -22.938 1.00 92.31 83 LEU A CA 1
ATOM 579 C C . LEU A 1 83 ? 1.318 -3.653 -23.243 1.00 92.31 83 LEU A C 1
ATOM 581 O O . LEU A 1 83 ? 2.144 -2.856 -23.668 1.00 92.31 83 LEU A O 1
ATOM 585 N N . GLY A 1 84 ? 1.592 -4.941 -23.022 1.00 90.56 84 GLY A N 1
ATOM 586 C CA . GLY A 1 84 ? 2.886 -5.574 -23.269 1.00 90.56 84 GLY A CA 1
ATOM 587 C C . GLY A 1 84 ? 3.372 -6.403 -22.075 1.00 90.56 84 GLY A C 1
ATOM 588 O O . GLY A 1 84 ? 2.768 -6.361 -21.004 1.00 90.56 84 GLY A O 1
ATOM 589 N N . PRO A 1 85 ? 4.467 -7.163 -22.233 1.00 88.25 85 PRO A N 1
ATOM 590 C CA . PRO A 1 85 ? 5.018 -7.968 -21.149 1.00 88.25 85 PRO A CA 1
ATOM 591 C C . PRO A 1 85 ? 5.659 -7.088 -20.063 1.00 88.25 85 PRO A C 1
ATOM 593 O O . PRO A 1 85 ? 6.417 -6.163 -20.359 1.00 88.25 85 PRO A O 1
ATOM 596 N N . CYS A 1 86 ? 5.392 -7.400 -18.794 1.00 90.81 86 CYS A N 1
ATOM 597 C CA . CYS A 1 86 ? 6.114 -6.858 -17.642 1.00 90.81 86 CYS A CA 1
ATOM 598 C C . CYS A 1 86 ? 5.994 -7.782 -16.417 1.00 90.81 86 CYS A C 1
ATOM 600 O O . CYS A 1 86 ? 5.125 -8.655 -16.367 1.00 90.81 86 CYS A O 1
ATOM 602 N N . SER A 1 87 ? 6.869 -7.581 -15.428 1.00 91.56 87 SER A N 1
ATOM 603 C CA . SER A 1 87 ? 6.918 -8.346 -14.175 1.00 91.56 87 SER A CA 1
ATOM 604 C C . SER A 1 87 ? 5.691 -8.126 -13.271 1.00 91.56 87 SER A C 1
ATOM 606 O O . SER A 1 87 ? 4.865 -7.240 -13.507 1.00 91.56 87 SER A O 1
ATOM 608 N N . GLY A 1 88 ? 5.577 -8.953 -12.226 1.00 93.62 88 GLY A N 1
ATOM 609 C CA . GLY A 1 88 ? 4.470 -8.956 -11.267 1.00 93.62 88 GLY A CA 1
ATOM 610 C C . GLY A 1 88 ? 3.377 -9.940 -11.657 1.00 93.62 88 GLY A C 1
ATOM 611 O O . GLY A 1 88 ? 2.654 -9.714 -12.626 1.00 93.62 88 GLY A O 1
ATOM 612 N N . GLU A 1 89 ? 3.254 -11.021 -10.896 1.00 95.31 89 GLU A N 1
ATOM 613 C CA . GLU A 1 89 ? 2.170 -11.993 -11.041 1.00 95.31 89 GLU A CA 1
ATOM 614 C C . GLU A 1 89 ? 0.966 -11.539 -10.200 1.00 95.31 89 GLU A C 1
ATOM 616 O O . GLU A 1 89 ? 1.127 -11.049 -9.079 1.00 95.31 89 GLU A O 1
ATOM 621 N N . MET A 1 90 ? -0.238 -11.635 -10.772 1.00 95.88 90 MET A N 1
ATOM 622 C CA . MET A 1 90 ? -1.455 -11.065 -10.190 1.00 95.88 90 MET A CA 1
ATOM 623 C C . MET A 1 90 ? -1.758 -11.636 -8.801 1.00 95.88 90 MET A C 1
ATOM 625 O O . MET A 1 90 ? -2.070 -10.869 -7.892 1.00 95.88 90 MET A O 1
ATOM 629 N N . THR A 1 91 ? -1.630 -12.951 -8.636 1.00 96.50 91 THR A N 1
ATOM 630 C CA . THR A 1 91 ? -1.906 -13.671 -7.387 1.00 96.50 91 THR A CA 1
ATOM 631 C C . THR A 1 91 ? -0.918 -13.284 -6.285 1.00 96.50 91 THR A C 1
ATOM 633 O O . THR A 1 91 ? -1.331 -13.057 -5.153 1.00 96.50 91 THR A O 1
ATOM 636 N N . VAL A 1 92 ? 0.375 -13.125 -6.588 1.00 97.12 92 VAL A N 1
ATOM 637 C CA . VAL A 1 92 ? 1.385 -12.657 -5.620 1.00 97.12 92 VAL A CA 1
ATOM 638 C C . VAL A 1 92 ? 1.093 -11.220 -5.186 1.00 97.12 92 VAL A C 1
ATOM 640 O O . VAL A 1 92 ? 1.094 -10.929 -3.992 1.00 97.12 92 VAL A O 1
ATOM 643 N N . CYS A 1 93 ? 0.787 -10.326 -6.130 1.00 97.69 93 CYS A N 1
ATOM 644 C CA . CYS A 1 93 ? 0.405 -8.948 -5.811 1.00 97.69 93 CYS A CA 1
ATOM 645 C C . CYS A 1 93 ? -0.857 -8.875 -4.945 1.00 97.69 93 CYS A C 1
ATOM 647 O O . CYS A 1 93 ? -0.960 -8.045 -4.040 1.00 97.69 93 CYS A O 1
ATOM 649 N N . GLU A 1 94 ? -1.826 -9.737 -5.245 1.00 97.12 94 GLU A N 1
ATOM 650 C CA . GLU A 1 94 ? -3.060 -9.874 -4.487 1.00 97.12 94 GLU A CA 1
ATOM 651 C C . GLU A 1 94 ? -2.797 -10.359 -3.065 1.00 97.12 94 GLU A C 1
ATOM 653 O O . GLU A 1 94 ? -3.233 -9.695 -2.131 1.00 97.12 94 GLU A O 1
ATOM 658 N N . ASN A 1 95 ? -2.010 -11.420 -2.898 1.00 97.38 95 ASN A N 1
ATOM 659 C CA . ASN A 1 95 ? -1.639 -11.937 -1.584 1.00 97.38 95 ASN A CA 1
ATOM 660 C C . ASN A 1 95 ? -0.888 -10.895 -0.745 1.00 97.38 95 ASN A C 1
ATOM 662 O O . ASN A 1 95 ? -1.161 -10.757 0.444 1.00 97.38 95 ASN A O 1
ATOM 666 N N . ASN A 1 96 ? 0.025 -10.127 -1.350 1.00 97.56 96 ASN A N 1
ATOM 667 C CA . ASN A 1 96 ? 0.734 -9.058 -0.643 1.00 97.56 96 ASN A CA 1
ATOM 668 C C . ASN A 1 96 ? -0.232 -7.972 -0.135 1.00 97.56 96 ASN A C 1
ATOM 670 O O . ASN A 1 96 ? -0.072 -7.499 0.990 1.00 97.56 96 ASN A O 1
ATOM 674 N N . ALA A 1 97 ? -1.259 -7.629 -0.920 1.00 98.06 97 ALA A N 1
ATOM 675 C CA . ALA A 1 97 ? -2.267 -6.645 -0.524 1.00 98.06 97 ALA A CA 1
ATOM 676 C C . ALA A 1 97 ? -3.211 -7.171 0.563 1.00 98.06 97 ALA A C 1
ATOM 678 O O . ALA A 1 97 ? -3.537 -6.445 1.498 1.00 98.06 97 ALA A O 1
ATOM 679 N N . ASP A 1 98 ? -3.604 -8.441 0.479 1.00 97.50 98 ASP A N 1
ATOM 680 C CA . ASP A 1 98 ? -4.423 -9.091 1.504 1.00 97.50 98 ASP A CA 1
ATOM 681 C C . ASP A 1 98 ? -3.645 -9.186 2.845 1.00 97.50 98 ASP A C 1
ATOM 683 O O . ASP A 1 98 ? -4.212 -8.979 3.918 1.00 97.50 98 ASP A O 1
ATOM 687 N N . VAL A 1 99 ? -2.318 -9.401 2.808 1.00 97.75 99 VAL A N 1
ATOM 688 C CA . VAL A 1 99 ? -1.447 -9.341 4.004 1.00 97.75 99 VAL A CA 1
ATOM 689 C C . VAL A 1 99 ? -1.346 -7.922 4.573 1.00 97.75 99 VAL A C 1
ATOM 691 O O . VAL A 1 99 ? -1.431 -7.755 5.791 1.00 97.75 99 VAL A O 1
ATOM 694 N N . CYS A 1 100 ? -1.186 -6.893 3.730 1.00 98.25 100 CYS A N 1
ATOM 695 C CA . CYS A 1 100 ? -1.247 -5.497 4.181 1.00 98.25 100 CYS A CA 1
ATOM 696 C C . CYS A 1 100 ? -2.573 -5.204 4.893 1.00 98.25 100 CYS A C 1
ATOM 698 O O . CYS A 1 100 ? -2.571 -4.663 6.001 1.00 98.25 100 CYS A O 1
ATOM 700 N N . GLU A 1 101 ? -3.699 -5.570 4.274 1.00 98.44 101 GLU A N 1
ATOM 701 C CA . GLU A 1 101 ? -5.030 -5.365 4.839 1.00 98.44 101 GLU A CA 1
ATOM 702 C C . GLU A 1 101 ? -5.150 -5.997 6.225 1.00 98.44 101 GLU A C 1
ATOM 704 O O . GLU A 1 101 ? -5.577 -5.328 7.170 1.00 98.44 101 GLU A O 1
ATOM 709 N N . GLN A 1 102 ? -4.726 -7.255 6.359 1.00 98.12 102 GLN A N 1
ATOM 710 C CA . GLN A 1 102 ? -4.747 -7.972 7.627 1.00 98.12 102 GLN A CA 1
ATOM 711 C C . GLN A 1 102 ? -3.900 -7.270 8.697 1.00 98.12 102 GLN A C 1
ATOM 713 O O . GLN A 1 102 ? -4.390 -7.034 9.803 1.00 98.12 102 GLN A O 1
ATOM 718 N N . ASN A 1 103 ? -2.652 -6.915 8.381 1.00 97.69 103 ASN A N 1
ATOM 719 C CA . ASN A 1 103 ? -1.730 -6.309 9.343 1.00 97.69 103 ASN A CA 1
ATOM 720 C C . ASN A 1 103 ? -2.215 -4.929 9.805 1.00 97.69 103 ASN A C 1
ATOM 722 O O . ASN A 1 103 ? -2.268 -4.653 11.005 1.00 97.6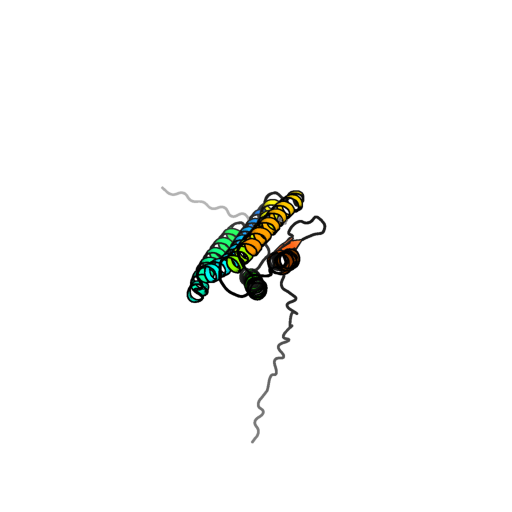9 103 ASN A O 1
ATOM 726 N N . VAL A 1 104 ? -2.636 -4.079 8.865 1.00 97.62 104 VAL A N 1
ATOM 727 C CA . VAL A 1 104 ? -3.158 -2.742 9.176 1.00 97.62 104 VAL A CA 1
ATOM 728 C C . VAL A 1 104 ? -4.486 -2.831 9.932 1.00 97.62 104 VAL A C 1
ATOM 730 O O . VAL A 1 104 ? -4.699 -2.079 10.883 1.00 97.62 104 VAL A O 1
ATOM 733 N N . GLY A 1 105 ? -5.372 -3.754 9.549 1.00 96.50 105 GLY A N 1
ATOM 734 C CA . GLY A 1 105 ? -6.625 -4.007 10.260 1.00 96.50 105 GLY A CA 1
ATOM 735 C C . GLY A 1 105 ? -6.398 -4.454 11.704 1.00 96.50 105 GLY A C 1
ATOM 736 O O . GLY A 1 105 ? -7.054 -3.951 12.614 1.00 96.50 105 GLY A O 1
ATOM 737 N N . ALA A 1 106 ? -5.422 -5.335 11.935 1.00 95.75 106 ALA A N 1
ATOM 738 C CA . ALA A 1 106 ? -5.044 -5.781 13.274 1.00 95.75 106 ALA A CA 1
ATOM 739 C C . ALA A 1 106 ? -4.450 -4.651 14.133 1.00 95.75 106 ALA A C 1
ATOM 741 O O . ALA A 1 106 ? -4.689 -4.607 15.340 1.00 95.75 106 ALA A O 1
ATOM 742 N N . ALA A 1 107 ? -3.712 -3.717 13.524 1.00 95.38 107 ALA A N 1
ATOM 743 C CA . ALA A 1 107 ? -3.136 -2.564 14.217 1.00 95.38 107 ALA A CA 1
ATOM 744 C C . ALA A 1 107 ? -4.168 -1.491 14.605 1.00 95.38 107 ALA A C 1
ATOM 746 O O . ALA A 1 107 ? -3.903 -0.670 15.484 1.00 95.38 107 ALA A O 1
ATOM 747 N N . ILE A 1 108 ? -5.342 -1.485 13.966 1.00 94.56 108 ILE A N 1
ATOM 748 C CA . ILE A 1 108 ? -6.421 -0.522 14.219 1.00 94.56 108 ILE A CA 1
ATOM 749 C C . ILE A 1 108 ? -7.709 -1.285 14.574 1.00 94.56 108 ILE A C 1
ATOM 751 O O . ILE A 1 108 ? -8.657 -1.317 13.784 1.00 94.56 108 ILE A O 1
ATOM 755 N N . PRO A 1 109 ? -7.775 -1.913 15.761 1.00 91.44 109 PRO A N 1
ATOM 756 C CA . PRO A 1 109 ? -8.940 -2.689 16.147 1.00 91.44 109 PRO A CA 1
ATOM 757 C C . PRO A 1 109 ? -10.151 -1.795 16.450 1.00 91.44 109 PRO A C 1
ATOM 759 O O . PRO A 1 109 ? -10.033 -0.634 16.852 1.00 91.44 109 PRO A O 1
ATOM 762 N N . GLY A 1 110 ? -11.339 -2.388 16.341 1.00 92.19 110 GLY A N 1
ATOM 763 C CA . GLY A 1 110 ? -12.593 -1.786 16.785 1.00 92.19 110 GLY A CA 1
ATOM 764 C C . GLY A 1 110 ? -13.334 -0.976 15.721 1.00 92.19 110 GLY A C 1
ATOM 765 O O . GLY A 1 110 ? -13.034 -1.002 14.530 1.00 92.19 110 GLY A O 1
ATOM 766 N N . THR A 1 111 ? -14.375 -0.281 16.171 1.00 94.62 111 THR A N 1
ATOM 767 C CA . THR A 1 111 ? -15.356 0.413 15.326 1.00 94.62 111 THR A CA 1
ATOM 768 C C . THR A 1 111 ? -15.566 1.848 15.803 1.00 94.62 111 THR A C 1
ATOM 770 O O . THR A 1 111 ? -15.180 2.215 16.911 1.00 94.62 111 THR A O 1
ATOM 773 N N . GLY A 1 112 ? -16.215 2.668 14.982 1.00 94.00 112 GLY A N 1
ATOM 774 C CA . GLY A 1 112 ? -16.498 4.073 15.263 1.00 94.00 112 GLY A CA 1
ATOM 775 C C . GLY A 1 112 ? -15.665 5.035 14.420 1.00 94.00 112 GLY A C 1
ATOM 776 O O . GLY A 1 112 ? -14.939 4.645 13.505 1.00 94.00 112 GLY A O 1
ATOM 777 N N . THR A 1 113 ? -15.790 6.325 14.728 1.00 94.62 113 THR A N 1
ATOM 778 C CA . THR A 1 113 ? -15.196 7.439 13.968 1.00 94.62 113 THR A CA 1
ATOM 779 C C . THR A 1 113 ? -13.676 7.366 13.895 1.00 94.62 113 THR A C 1
ATOM 781 O O . THR A 1 113 ? -13.106 7.606 12.831 1.00 94.62 113 THR A O 1
ATOM 784 N N . CYS A 1 114 ? -13.023 7.016 15.005 1.00 95.31 114 CYS A N 1
ATOM 785 C CA . CYS A 1 114 ? -11.569 6.996 15.091 1.00 95.31 114 CYS A CA 1
ATOM 786 C C . CYS A 1 114 ? -10.956 5.825 14.292 1.00 95.31 114 CYS A C 1
ATOM 788 O O . CYS A 1 114 ? -10.227 6.122 13.342 1.00 95.31 114 CYS A O 1
ATOM 790 N N . PRO A 1 115 ? -11.296 4.532 14.533 1.00 95.94 115 PRO A N 1
ATOM 791 C CA . PRO A 1 115 ? -10.775 3.430 13.713 1.00 95.94 115 PRO A CA 1
ATOM 792 C C . PRO A 1 115 ? -11.092 3.598 12.223 1.00 95.94 115 PRO A C 1
ATOM 794 O O . PRO A 1 115 ? -10.217 3.430 11.374 1.00 95.94 115 PRO A O 1
ATOM 797 N N . ALA A 1 116 ? -12.310 4.041 11.890 1.00 97.00 116 ALA A N 1
ATOM 798 C CA . ALA A 1 116 ? -12.685 4.337 10.511 1.00 97.00 116 ALA A CA 1
ATOM 799 C C . ALA A 1 116 ? -11.820 5.441 9.887 1.00 97.00 116 ALA A C 1
ATOM 801 O O . ALA A 1 116 ? -11.387 5.323 8.740 1.00 97.00 116 ALA A O 1
ATOM 802 N N . GLY A 1 117 ? -11.560 6.519 10.631 1.00 97.06 117 GLY A N 1
ATOM 803 C CA . GLY A 1 117 ? -10.701 7.618 10.204 1.00 97.06 117 GLY A CA 1
ATOM 804 C C . GLY A 1 117 ? -9.253 7.179 9.991 1.00 97.06 117 GLY A C 1
ATOM 805 O O . GLY A 1 117 ? -8.662 7.526 8.966 1.00 97.06 117 GLY A O 1
ATOM 806 N N . ALA A 1 118 ? -8.712 6.372 10.905 1.00 97.50 118 ALA A N 1
ATOM 807 C CA . ALA A 1 118 ? -7.352 5.851 10.832 1.00 97.50 118 ALA A CA 1
ATOM 808 C C . ALA A 1 118 ? -7.169 4.874 9.657 1.00 97.50 118 ALA A C 1
ATOM 810 O O . ALA A 1 118 ? -6.283 5.077 8.826 1.00 97.50 118 ALA A O 1
ATOM 811 N N . LEU A 1 119 ? -8.075 3.904 9.487 1.00 98.06 119 LEU A N 1
ATOM 812 C CA . LEU A 1 119 ? -8.090 2.997 8.329 1.00 98.06 119 LEU A CA 1
ATOM 813 C C . LEU A 1 119 ? -8.261 3.769 7.014 1.00 98.06 119 LEU A C 1
ATOM 815 O O . LEU A 1 119 ? -7.602 3.489 6.009 1.00 98.06 119 LEU A O 1
ATOM 819 N N . LYS A 1 120 ? -9.097 4.816 7.011 1.00 98.38 120 LYS A N 1
ATOM 820 C CA . LYS A 1 120 ? -9.255 5.682 5.841 1.00 98.38 120 LYS A CA 1
ATOM 821 C C . LYS A 1 120 ? -7.976 6.458 5.528 1.00 98.38 120 LYS A C 1
ATOM 823 O O . LYS A 1 120 ? -7.674 6.645 4.346 1.00 98.38 120 LYS A O 1
ATOM 828 N N . ALA A 1 121 ? -7.238 6.915 6.536 1.00 98.25 121 ALA A N 1
ATOM 829 C CA . ALA A 1 121 ? -5.943 7.560 6.353 1.00 98.25 121 ALA A CA 1
ATOM 830 C C . ALA A 1 121 ? -4.916 6.573 5.781 1.00 98.25 121 ALA A C 1
ATOM 832 O O . ALA A 1 121 ? -4.330 6.876 4.740 1.00 98.25 121 ALA A O 1
ATOM 833 N N . ALA A 1 122 ? -4.790 5.377 6.366 1.00 98.44 122 ALA A N 1
ATOM 834 C CA . ALA A 1 122 ? -3.923 4.305 5.872 1.00 98.44 122 ALA A CA 1
ATOM 835 C C . ALA A 1 122 ? -4.226 3.958 4.403 1.00 98.44 122 ALA A C 1
ATOM 837 O O . ALA A 1 122 ? -3.324 3.944 3.567 1.00 98.44 122 ALA A O 1
ATOM 838 N N . SER A 1 123 ? -5.513 3.841 4.039 1.00 98.69 123 SER A N 1
ATOM 839 C CA . SER A 1 123 ? -5.934 3.604 2.648 1.00 98.69 123 SER A CA 1
ATOM 840 C C . SER A 1 123 ? -5.424 4.669 1.667 1.00 98.69 123 SER A C 1
ATOM 842 O O . SER A 1 123 ? -5.067 4.369 0.525 1.00 98.69 123 SER A O 1
ATOM 844 N N . LYS A 1 124 ? -5.387 5.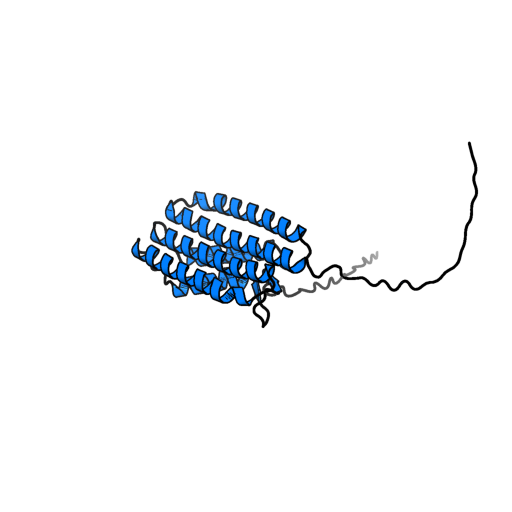940 2.093 1.00 98.75 124 LYS A N 1
ATOM 845 C CA . LYS A 1 124 ? -4.925 7.063 1.266 1.00 98.75 124 LYS A CA 1
ATOM 846 C C . LYS A 1 124 ? -3.405 7.131 1.187 1.00 98.75 124 LYS A C 1
ATOM 848 O O . LYS A 1 124 ? -2.908 7.581 0.159 1.00 98.75 124 LYS A O 1
ATOM 853 N N . LEU A 1 125 ? -2.705 6.713 2.240 1.00 98.69 125 LEU A N 1
ATOM 854 C CA . LEU A 1 125 ? -1.250 6.627 2.250 1.00 98.69 125 LEU A CA 1
ATOM 855 C C . LEU A 1 125 ? -0.783 5.544 1.270 1.00 98.69 125 LEU A C 1
ATOM 857 O O . LEU A 1 125 ? -0.172 5.888 0.263 1.00 98.69 125 LEU A O 1
ATOM 861 N N . ALA A 1 126 ? -1.208 4.289 1.469 1.00 98.69 126 ALA A N 1
ATOM 862 C CA . ALA A 1 126 ? -0.825 3.156 0.619 1.00 98.69 126 ALA A CA 1
ATOM 863 C C . ALA A 1 126 ? -1.118 3.421 -0.870 1.00 98.69 126 ALA A C 1
ATOM 865 O O . ALA A 1 126 ? -0.246 3.327 -1.736 1.00 98.69 126 ALA A O 1
ATOM 866 N N . SER A 1 127 ? -2.352 3.844 -1.179 1.00 98.56 127 SER A N 1
ATOM 867 C CA . SER A 1 127 ? -2.731 4.171 -2.560 1.00 98.56 127 SER A CA 1
ATOM 868 C C . SER A 1 127 ? -2.028 5.413 -3.108 1.00 98.56 127 SER A C 1
ATOM 870 O O . SER A 1 127 ? -1.815 5.510 -4.317 1.00 98.56 127 SER A O 1
ATOM 872 N N . GLY A 1 128 ? -1.685 6.373 -2.248 1.00 98.62 128 GLY A N 1
ATOM 873 C CA . GLY A 1 128 ? -0.976 7.592 -2.611 1.00 98.62 128 GLY A CA 1
ATOM 874 C C . GLY A 1 128 ? 0.450 7.302 -3.056 1.00 98.62 128 GLY A C 1
ATOM 875 O O . GLY A 1 128 ? 0.823 7.683 -4.165 1.00 98.62 128 GLY A O 1
ATOM 876 N N . GLU A 1 129 ? 1.211 6.579 -2.240 1.00 98.69 129 GLU A N 1
ATOM 877 C CA . GLU A 1 129 ? 2.622 6.279 -2.497 1.00 98.69 129 GLU A CA 1
ATOM 878 C C . GLU A 1 129 ? 2.812 5.364 -3.706 1.00 98.69 129 GLU A C 1
ATOM 880 O O . GLU A 1 129 ? 3.555 5.699 -4.632 1.00 98.69 129 GLU A O 1
ATOM 885 N N . LEU A 1 130 ? 2.046 4.273 -3.803 1.00 98.62 130 LEU A N 1
ATOM 886 C CA . LEU A 1 130 ? 2.087 3.403 -4.984 1.00 98.62 130 LEU A CA 1
ATOM 887 C C . LEU A 1 130 ? 1.692 4.154 -6.262 1.00 98.62 130 LEU A C 1
ATOM 889 O O . LEU A 1 130 ? 2.229 3.903 -7.343 1.00 98.62 130 LEU A O 1
ATOM 893 N N . LYS A 1 131 ? 0.784 5.132 -6.166 1.00 98.44 131 LYS A N 1
ATOM 894 C CA . LYS A 1 131 ? 0.437 5.993 -7.302 1.00 98.44 131 LYS A CA 1
ATOM 895 C C . LYS A 1 131 ? 1.560 6.970 -7.660 1.00 98.44 131 LYS A C 1
ATOM 897 O O . LYS A 1 131 ? 1.707 7.277 -8.845 1.00 98.44 131 LYS A O 1
ATOM 902 N N . CYS A 1 132 ? 2.345 7.439 -6.689 1.00 98.50 132 CYS A N 1
ATOM 903 C CA . CYS A 1 132 ? 3.557 8.218 -6.945 1.00 98.50 132 CYS A CA 1
ATOM 904 C C . CYS A 1 132 ? 4.548 7.403 -7.779 1.00 98.50 132 CYS A C 1
ATOM 906 O O . CYS A 1 132 ? 4.951 7.855 -8.853 1.00 98.50 132 CYS A O 1
ATOM 908 N N . HIS A 1 133 ? 4.834 6.168 -7.361 1.00 98.19 133 HIS A N 1
ATOM 909 C CA . HIS A 1 133 ? 5.684 5.261 -8.129 1.00 98.19 133 HIS A CA 1
ATOM 910 C C . HIS A 1 133 ? 5.094 4.949 -9.510 1.00 98.19 133 HIS A C 1
ATOM 912 O O . HIS A 1 133 ? 5.795 5.060 -10.506 1.00 98.19 133 HIS A O 1
ATOM 918 N N . SER A 1 134 ? 3.787 4.674 -9.620 1.00 97.81 134 SER A N 1
ATOM 919 C CA . SER A 1 134 ? 3.123 4.453 -10.919 1.00 97.81 134 SER A CA 1
ATOM 920 C C . SER A 1 134 ? 3.318 5.633 -11.877 1.00 97.81 134 SER A C 1
ATOM 922 O O . SER A 1 134 ? 3.586 5.432 -13.065 1.00 97.81 134 SER A O 1
ATOM 924 N N . LYS A 1 135 ? 3.214 6.872 -11.377 1.00 96.38 135 LYS A N 1
ATOM 925 C CA . LYS A 1 135 ? 3.430 8.077 -12.184 1.00 96.38 135 LYS A CA 1
ATOM 926 C C . LYS A 1 135 ? 4.886 8.187 -12.640 1.00 96.38 135 LYS A C 1
ATOM 928 O O . LYS A 1 135 ? 5.099 8.414 -13.826 1.00 96.38 135 LYS A O 1
ATOM 933 N N . ALA A 1 136 ? 5.837 7.986 -11.732 1.00 96.25 136 ALA A N 1
ATOM 934 C CA . ALA A 1 136 ? 7.266 8.002 -12.031 1.00 96.25 136 ALA A CA 1
ATOM 935 C C . ALA A 1 136 ? 7.661 6.918 -13.044 1.00 96.25 136 ALA A C 1
ATOM 937 O O . ALA A 1 136 ? 8.341 7.207 -14.022 1.00 96.25 136 ALA A O 1
ATOM 938 N N . THR A 1 137 ? 7.160 5.690 -12.883 1.00 95.44 137 THR 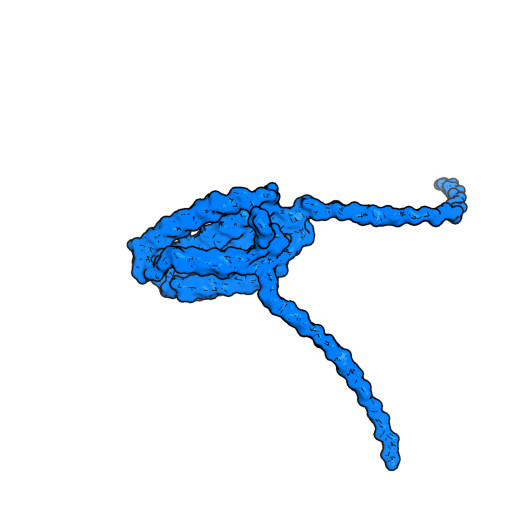A N 1
ATOM 939 C CA . THR A 1 137 ? 7.351 4.596 -13.846 1.00 95.44 137 THR A CA 1
ATOM 940 C C . THR A 1 137 ? 6.793 4.958 -15.217 1.00 95.44 137 THR A C 1
ATOM 942 O O . THR A 1 137 ? 7.427 4.692 -16.231 1.00 95.44 137 THR A O 1
ATOM 945 N N . LYS A 1 138 ? 5.618 5.598 -15.271 1.00 94.19 138 LYS A N 1
ATOM 946 C CA . LYS A 1 138 ? 5.010 6.010 -16.541 1.00 94.19 138 LYS A CA 1
ATOM 947 C C . LYS A 1 138 ? 5.851 7.058 -17.275 1.00 94.19 138 LYS A C 1
ATOM 949 O O . LYS A 1 138 ? 5.875 7.048 -18.503 1.00 94.19 138 LYS A O 1
ATOM 954 N N . THR A 1 139 ? 6.468 7.986 -16.547 1.00 93.19 139 THR A N 1
ATOM 955 C CA . THR A 1 139 ? 7.285 9.063 -17.127 1.00 93.19 139 THR A CA 1
ATOM 956 C C . THR A 1 139 ? 8.758 8.696 -17.269 1.00 93.19 139 THR A C 1
ATOM 958 O O . THR A 1 139 ? 9.486 9.437 -17.916 1.00 93.19 139 THR A O 1
ATOM 961 N N . GLY A 1 140 ? 9.198 7.582 -16.678 1.00 92.88 140 GLY A N 1
ATOM 962 C CA . GLY A 1 140 ? 10.612 7.223 -16.590 1.00 92.88 140 GLY A CA 1
ATOM 963 C C . GLY A 1 140 ? 11.409 8.099 -15.617 1.00 92.88 140 GLY A C 1
ATOM 964 O O . GLY A 1 140 ? 12.629 8.097 -15.685 1.00 92.88 140 GLY A O 1
ATOM 965 N N . ASP A 1 141 ? 10.744 8.839 -14.724 1.00 94.44 141 ASP A N 1
ATOM 966 C CA . ASP A 1 141 ? 11.373 9.856 -13.873 1.00 94.44 141 ASP A CA 1
ATOM 967 C C . ASP A 1 141 ? 11.161 9.547 -12.378 1.00 94.44 141 ASP A C 1
ATOM 969 O O . ASP A 1 141 ? 10.114 9.905 -11.818 1.00 94.44 141 ASP A O 1
ATOM 973 N N . PRO A 1 142 ? 12.123 8.875 -11.714 1.00 94.44 142 PRO A N 1
ATOM 974 C CA . PRO A 1 142 ? 12.036 8.551 -10.291 1.00 94.44 142 PRO A CA 1
ATOM 975 C C . PRO A 1 142 ? 12.137 9.784 -9.380 1.00 94.44 142 PRO A C 1
ATOM 977 O O . PRO A 1 142 ? 11.700 9.720 -8.231 1.00 94.44 142 PRO A O 1
ATOM 980 N N . THR A 1 143 ? 12.612 10.936 -9.873 1.00 96.81 143 THR A N 1
ATOM 981 C CA . THR A 1 143 ? 12.721 12.165 -9.061 1.00 96.81 143 THR A CA 1
ATOM 982 C C . THR A 1 143 ? 11.355 12.724 -8.648 1.00 96.81 143 THR A C 1
ATOM 984 O O . THR A 1 143 ? 11.244 13.469 -7.674 1.00 96.81 143 THR A O 1
ATOM 987 N N . LEU A 1 144 ? 10.282 12.298 -9.327 1.00 96.06 144 LEU A N 1
ATOM 988 C CA . LEU A 1 144 ? 8.901 12.629 -8.972 1.00 96.06 144 LEU A CA 1
ATOM 989 C C . LEU A 1 144 ? 8.408 11.912 -7.707 1.00 96.06 144 LEU A C 1
ATOM 991 O O . LEU A 1 144 ? 7.398 12.331 -7.133 1.00 96.06 144 LEU A O 1
ATOM 995 N N . VAL A 1 145 ? 9.067 10.825 -7.288 1.00 97.31 145 VAL A N 1
ATOM 996 C CA . VAL A 1 145 ? 8.607 9.979 -6.177 1.00 97.31 145 VAL A CA 1
ATOM 997 C C . VAL A 1 145 ? 8.755 10.680 -4.821 1.00 97.31 145 VAL A C 1
ATOM 999 O O . VAL A 1 145 ? 7.725 10.837 -4.160 1.00 97.31 145 VAL A O 1
ATOM 1002 N N . PRO A 1 146 ? 9.942 11.168 -4.396 1.00 97.94 146 PRO A N 1
ATOM 1003 C CA . PRO A 1 146 ? 10.116 11.720 -3.049 1.00 97.94 146 PRO A CA 1
ATOM 1004 C C . PRO A 1 146 ? 9.157 12.867 -2.677 1.00 97.94 146 PRO A C 1
ATOM 1006 O O . PRO A 1 146 ? 8.505 12.770 -1.634 1.00 97.94 146 PRO A O 1
ATOM 1009 N N . PRO A 1 147 ? 8.964 13.925 -3.499 1.00 98.19 147 PRO A N 1
ATOM 1010 C CA . PRO A 1 147 ? 8.034 15.001 -3.137 1.00 98.19 147 PRO A CA 1
ATOM 1011 C C . PRO A 1 147 ? 6.568 14.537 -3.132 1.00 98.19 147 PRO A C 1
ATOM 1013 O O . PRO A 1 147 ? 5.740 15.049 -2.371 1.00 98.19 147 PRO A O 1
ATOM 1016 N N . CYS A 1 148 ? 6.230 13.548 -3.965 1.00 98.50 148 CYS A N 1
ATOM 1017 C CA . CYS A 1 148 ? 4.893 12.971 -4.013 1.00 98.50 148 CYS A CA 1
ATOM 1018 C C . CYS A 1 148 ? 4.593 12.132 -2.758 1.00 98.50 148 CYS A C 1
ATOM 1020 O O . CYS A 1 148 ? 3.534 12.323 -2.152 1.00 98.50 148 CYS A O 1
ATOM 1022 N N . ILE A 1 149 ? 5.534 11.281 -2.329 1.00 98.31 149 ILE A N 1
ATOM 1023 C CA . ILE A 1 149 ? 5.443 10.499 -1.086 1.00 98.31 149 ILE A CA 1
ATOM 1024 C C . ILE A 1 149 ? 5.362 11.429 0.127 1.00 98.31 149 ILE A C 1
ATOM 1026 O O . ILE A 1 149 ? 4.418 11.324 0.904 1.00 98.31 149 ILE A O 1
ATOM 1030 N N . SER A 1 150 ? 6.245 12.428 0.232 1.00 98.56 150 SER A N 1
ATOM 1031 C CA . SER A 1 150 ? 6.219 13.403 1.335 1.00 98.56 150 SER A CA 1
ATOM 1032 C C . SER A 1 150 ? 4.859 14.112 1.467 1.00 98.56 150 SER A C 1
ATOM 1034 O O . SER A 1 150 ? 4.331 14.309 2.568 1.00 98.56 150 SER A O 1
ATOM 1036 N N . THR A 1 151 ? 4.216 14.424 0.335 1.00 98.25 151 THR A N 1
ATOM 1037 C CA . THR A 1 151 ? 2.854 14.978 0.321 1.00 98.25 151 THR A CA 1
ATOM 1038 C C . THR A 1 151 ? 1.815 13.980 0.848 1.00 98.25 151 THR A C 1
ATOM 1040 O O . THR A 1 151 ? 0.880 14.379 1.552 1.00 98.25 151 THR A O 1
ATOM 1043 N N . ALA A 1 152 ? 1.930 12.696 0.497 1.00 98.25 152 ALA A N 1
ATOM 1044 C CA . ALA A 1 152 ? 1.041 11.642 0.985 1.00 98.25 152 ALA A CA 1
ATOM 1045 C C . ALA A 1 152 ? 1.199 11.438 2.501 1.00 98.25 152 ALA A C 1
ATOM 1047 O O . ALA A 1 152 ? 0.194 11.477 3.214 1.00 98.25 152 ALA A O 1
ATOM 1048 N N . GLN A 1 153 ? 2.438 11.351 2.988 1.00 98.50 153 GLN A N 1
ATOM 1049 C CA . GLN A 1 153 ? 2.784 11.236 4.408 1.00 98.50 153 GLN A CA 1
ATOM 1050 C C . GLN A 1 153 ? 2.252 12.427 5.220 1.00 98.50 153 GLN A C 1
ATOM 1052 O O . GLN A 1 153 ? 1.549 12.245 6.210 1.00 98.50 153 GLN A O 1
ATOM 1057 N N . THR A 1 154 ? 2.454 13.664 4.750 1.00 98.50 154 THR A N 1
ATOM 1058 C CA . THR A 1 154 ? 1.932 14.874 5.422 1.00 98.50 154 THR A CA 1
ATOM 1059 C C . THR A 1 154 ? 0.405 14.838 5.572 1.00 98.50 154 THR A C 1
ATOM 1061 O O . THR A 1 154 ? -0.156 15.171 6.624 1.00 98.50 154 THR A O 1
ATOM 1064 N N . LYS A 1 155 ? -0.300 14.416 4.514 1.00 98.25 155 LYS A N 1
ATOM 1065 C CA . LYS A 1 155 ? -1.765 14.275 4.531 1.00 98.25 155 LYS A CA 1
ATOM 1066 C C . LYS A 1 155 ? -2.221 13.146 5.445 1.00 98.25 155 LYS A C 1
ATOM 1068 O O . LYS A 1 155 ? -3.266 13.287 6.079 1.00 98.25 155 LYS A O 1
ATOM 1073 N N . PHE A 1 156 ? -1.469 12.052 5.494 1.00 98.44 156 PHE A N 1
ATOM 1074 C CA . PHE A 1 156 ? -1.716 10.936 6.393 1.00 98.44 156 PHE A CA 1
ATOM 1075 C C . PHE A 1 156 ? -1.589 11.372 7.857 1.00 98.44 156 PHE A C 1
ATOM 1077 O O . PHE A 1 156 ? -2.561 11.245 8.597 1.00 98.44 156 PHE A O 1
ATOM 1084 N N . GLN A 1 157 ? -0.475 11.999 8.237 1.00 97.69 157 GLN A N 1
ATOM 1085 C CA . GLN A 1 157 ? -0.227 12.516 9.589 1.00 97.69 157 GLN A CA 1
ATOM 1086 C C . GLN A 1 157 ? -1.351 13.456 10.049 1.00 97.69 157 GLN A C 1
ATOM 1088 O O . GLN A 1 157 ? -1.948 13.285 11.113 1.00 97.69 157 GLN A O 1
ATOM 1093 N N . SER A 1 158 ? -1.743 14.388 9.175 1.00 97.06 158 SER A N 1
ATOM 1094 C CA . SER A 1 158 ? -2.873 15.291 9.427 1.00 97.06 158 SER A CA 1
ATOM 1095 C C . SER A 1 158 ? -4.210 14.553 9.598 1.00 97.06 158 SER A C 1
ATOM 1097 O O . SER A 1 158 ? -5.075 14.998 10.352 1.00 97.06 158 SER A O 1
ATOM 1099 N N . ALA A 1 159 ? -4.426 13.457 8.867 1.00 97.31 159 ALA A N 1
ATOM 1100 C CA . ALA A 1 159 ? -5.653 12.671 8.943 1.00 97.31 159 ALA A CA 1
ATOM 1101 C C . ALA A 1 159 ? -5.711 11.806 10.211 1.00 97.31 159 ALA A C 1
ATOM 1103 O O . ALA A 1 159 ? -6.779 11.736 10.816 1.00 97.31 159 ALA A O 1
ATOM 1104 N N . ILE A 1 160 ? -4.589 11.222 10.646 1.00 96.06 160 ILE A N 1
ATOM 1105 C CA . ILE A 1 160 ? -4.511 10.493 11.920 1.00 96.06 160 ILE A CA 1
ATOM 1106 C C . ILE A 1 160 ? -4.748 11.435 13.097 1.00 96.06 160 ILE A C 1
ATOM 1108 O O . ILE A 1 160 ? -5.576 11.128 13.949 1.00 96.06 160 ILE A O 1
ATOM 1112 N N . GLY A 1 161 ? -4.137 12.626 13.105 1.00 94.62 161 GLY A N 1
ATOM 1113 C CA . GLY A 1 161 ? -4.398 13.620 14.153 1.00 94.62 161 GLY A CA 1
ATOM 1114 C C . GLY A 1 161 ? -5.890 13.961 14.288 1.00 94.62 161 GLY A C 1
ATOM 1115 O O . GLY A 1 161 ? -6.418 14.037 15.395 1.00 94.62 161 GLY A O 1
ATOM 1116 N N . LYS A 1 162 ? -6.607 14.080 13.162 1.00 94.75 162 LYS A N 1
ATOM 1117 C CA . LYS A 1 162 ? -8.067 14.288 13.154 1.00 94.75 162 LYS A CA 1
ATOM 1118 C C . LYS A 1 162 ? -8.850 13.060 13.621 1.00 94.75 162 LYS A C 1
ATOM 1120 O O . LYS A 1 162 ? -9.849 13.222 14.317 1.00 94.75 162 LYS A O 1
ATOM 1125 N N . ALA A 1 163 ? -8.430 11.858 13.228 1.00 94.56 163 ALA A N 1
ATOM 1126 C CA . ALA A 1 163 ? -9.063 10.617 13.664 1.00 94.56 163 ALA A CA 1
ATOM 1127 C C . ALA A 1 163 ? -8.959 10.465 15.189 1.00 94.56 163 ALA A C 1
ATOM 1129 O O . ALA A 1 163 ? -9.989 10.317 15.843 1.00 94.56 163 ALA A O 1
ATOM 1130 N N . ASN A 1 164 ? -7.756 10.637 15.745 1.00 92.56 164 ASN A N 1
ATOM 1131 C CA . ASN A 1 164 ? -7.480 10.568 17.184 1.00 92.56 164 ASN A CA 1
ATOM 1132 C C . ASN A 1 164 ? -8.216 11.665 17.969 1.00 92.56 164 ASN A C 1
ATOM 1134 O O . ASN A 1 164 ? -8.670 11.437 19.083 1.00 92.56 164 ASN A O 1
ATOM 1138 N N . ALA A 1 165 ? -8.411 12.851 17.386 1.00 92.25 165 ALA A N 1
ATOM 1139 C CA . ALA A 1 165 ? -9.238 13.890 18.004 1.00 92.25 165 ALA A CA 1
ATOM 1140 C C . ALA A 1 165 ? -10.743 13.546 18.020 1.00 92.25 165 ALA A C 1
ATOM 1142 O O . ALA A 1 165 ? -11.507 14.152 18.767 1.00 92.25 165 ALA A O 1
ATOM 1143 N N . SER A 1 166 ? -11.183 12.593 17.191 1.00 87.50 166 SER A N 1
ATOM 1144 C CA . SER A 1 166 ? -12.594 12.217 17.029 1.00 87.50 166 SER A CA 1
ATOM 1145 C C . SER A 1 166 ? -13.016 11.011 17.882 1.00 87.50 166 SER A C 1
ATOM 1147 O O . SER A 1 166 ? -14.172 10.592 17.783 1.00 87.50 166 SER A O 1
ATOM 1149 N N . GLY A 1 167 ? -12.114 10.414 18.672 1.00 80.12 167 GLY A N 1
ATOM 1150 C CA . GLY A 1 167 ? -12.408 9.260 19.530 1.00 80.12 167 GLY A CA 1
ATOM 1151 C C . GLY A 1 167 ? -11.160 8.607 20.134 1.00 80.12 167 GLY A C 1
ATOM 1152 O O . GLY A 1 167 ? -10.047 9.074 19.948 1.00 80.12 167 GLY A O 1
ATOM 1153 N N . THR A 1 168 ? -11.332 7.500 20.856 1.00 73.56 168 THR A N 1
ATOM 1154 C CA . THR A 1 168 ? -10.281 6.876 21.685 1.00 73.56 168 THR A CA 1
ATOM 1155 C C . THR A 1 168 ? -9.437 5.807 20.978 1.00 73.56 168 THR A C 1
ATOM 1157 O O . THR A 1 168 ? -8.894 4.927 21.644 1.00 73.56 168 THR A O 1
ATOM 1160 N N . CYS A 1 169 ? -9.296 5.839 19.648 1.00 73.19 169 CYS A N 1
ATOM 1161 C CA . CYS A 1 169 ? -8.321 4.954 19.006 1.00 73.19 169 CYS A CA 1
ATOM 1162 C C . CYS A 1 169 ? -6.918 5.557 19.167 1.00 73.19 169 CYS A C 1
ATOM 1164 O O . CYS A 1 169 ? -6.641 6.663 18.712 1.00 73.19 169 CYS A O 1
ATOM 1166 N N . VAL A 1 170 ? -6.033 4.848 19.869 1.00 69.19 170 VAL A N 1
ATOM 1167 C CA . VAL A 1 170 ? -4.633 5.258 20.056 1.00 69.19 170 VAL A CA 1
ATOM 1168 C C . VAL A 1 170 ? -3.828 4.761 18.855 1.00 69.19 170 VAL A C 1
ATOM 1170 O O . VAL A 1 170 ? -2.984 3.879 18.972 1.00 69.19 170 VAL A O 1
ATOM 1173 N N . ALA A 1 171 ? -4.142 5.280 17.666 1.00 78.38 171 ALA A N 1
ATOM 1174 C CA . ALA A 1 171 ? -3.317 5.033 16.493 1.00 78.38 171 ALA A CA 1
ATOM 1175 C C . ALA A 1 171 ? -2.078 5.933 16.588 1.00 78.38 171 ALA A C 1
ATOM 1177 O O . ALA A 1 171 ? -2.182 7.149 16.399 1.00 78.38 171 ALA A O 1
ATOM 1178 N N . ASP A 1 172 ? -0.920 5.350 16.907 1.00 90.25 172 ASP A N 1
ATOM 1179 C CA . ASP A 1 172 ? 0.360 6.051 16.797 1.00 90.25 172 ASP A CA 1
ATOM 1180 C C . ASP A 1 172 ? 0.615 6.373 15.313 1.00 90.25 172 ASP A C 1
ATOM 1182 O O . ASP A 1 172 ? 0.706 5.447 14.495 1.00 90.25 172 ASP A O 1
ATOM 1186 N N . PRO A 1 173 ? 0.703 7.662 14.929 1.00 92.12 173 PRO A N 1
ATOM 1187 C CA . PRO A 1 173 ? 0.842 8.029 13.527 1.00 92.12 173 PRO A CA 1
ATOM 1188 C C . PRO A 1 173 ? 2.105 7.450 12.883 1.00 92.12 173 PRO A C 1
ATOM 1190 O O . PRO A 1 173 ? 2.062 7.019 11.736 1.00 92.12 173 PRO A O 1
ATOM 1193 N N . ASN A 1 174 ? 3.225 7.404 13.603 1.00 95.31 174 ASN A N 1
ATOM 1194 C CA . ASN A 1 174 ? 4.503 6.977 13.043 1.00 95.31 174 ASN A CA 1
ATOM 1195 C C . ASN A 1 174 ? 4.567 5.456 12.901 1.00 95.31 174 ASN A C 1
ATOM 1197 O O . ASN A 1 174 ? 4.982 4.956 11.859 1.00 95.31 174 ASN A O 1
ATOM 1201 N N . ALA A 1 175 ? 4.111 4.713 13.910 1.00 95.62 175 ALA A N 1
ATOM 1202 C CA . ALA A 1 175 ? 4.046 3.259 13.851 1.00 95.62 175 ALA A CA 1
ATOM 1203 C C . ALA A 1 175 ? 3.114 2.794 12.726 1.00 95.62 175 ALA A C 1
ATOM 1205 O O . ALA A 1 175 ? 3.472 1.902 11.956 1.00 95.62 175 ALA A O 1
ATOM 1206 N N . LEU A 1 176 ? 1.948 3.436 12.582 1.00 96.75 176 LEU A N 1
ATOM 1207 C CA . LEU A 1 176 ? 1.007 3.102 11.520 1.00 96.75 176 LEU A CA 1
ATOM 1208 C C . LEU A 1 176 ? 1.533 3.496 10.133 1.00 96.75 176 LEU A C 1
ATOM 1210 O O . LEU A 1 176 ? 1.366 2.727 9.191 1.00 96.75 176 LEU A O 1
ATOM 1214 N N . GLN A 1 177 ? 2.186 4.656 9.996 1.00 98.12 177 GLN A N 1
ATOM 1215 C CA . GLN A 1 177 ? 2.838 5.041 8.742 1.00 98.12 177 GLN A CA 1
ATOM 1216 C C . GLN A 1 177 ? 3.879 3.996 8.326 1.00 98.12 177 GLN A C 1
ATOM 1218 O O . GLN A 1 177 ? 3.795 3.463 7.224 1.00 98.12 177 GLN A O 1
ATOM 1223 N N . ASN A 1 178 ? 4.801 3.650 9.229 1.00 98.06 178 ASN A N 1
ATOM 1224 C CA . ASN A 1 178 ? 5.861 2.678 8.961 1.00 98.06 178 ASN A CA 1
ATOM 1225 C C . ASN A 1 178 ? 5.296 1.302 8.582 1.00 98.06 178 ASN A C 1
ATOM 1227 O O . ASN A 1 178 ? 5.816 0.646 7.681 1.00 98.06 178 ASN A O 1
ATOM 1231 N N . MET A 1 179 ? 4.217 0.868 9.244 1.00 97.75 179 MET A N 1
ATOM 1232 C CA . MET A 1 179 ? 3.531 -0.378 8.907 1.00 97.75 179 MET A CA 1
ATOM 1233 C C . MET A 1 179 ? 2.941 -0.331 7.497 1.00 97.75 179 MET A C 1
ATOM 1235 O O . MET A 1 179 ? 3.160 -1.255 6.722 1.00 97.75 179 MET A O 1
ATOM 1239 N N . VAL A 1 180 ? 2.236 0.747 7.140 1.00 98.44 180 VAL A N 1
ATOM 1240 C CA . VAL A 1 180 ? 1.665 0.905 5.794 1.00 98.44 180 VAL A CA 1
ATOM 1241 C C . VAL A 1 180 ? 2.763 0.929 4.729 1.00 98.44 180 VAL A C 1
ATOM 1243 O O . VAL A 1 180 ? 2.647 0.254 3.708 1.00 98.44 180 VAL A O 1
ATOM 1246 N N . GLU A 1 181 ? 3.843 1.668 4.958 1.00 98.38 181 GLU A N 1
ATOM 1247 C CA . GLU A 1 181 ? 4.966 1.749 4.023 1.00 98.38 181 GLU A CA 1
ATOM 1248 C C . GLU A 1 181 ? 5.653 0.386 3.848 1.00 98.38 181 GLU A C 1
ATOM 1250 O O . GLU A 1 181 ? 5.896 -0.045 2.722 1.00 98.38 181 GLU A O 1
ATOM 1255 N N . SER A 1 182 ? 5.917 -0.335 4.940 1.00 97.56 182 SER A N 1
ATOM 1256 C CA . SER A 1 182 ? 6.544 -1.660 4.894 1.00 97.56 182 SER A CA 1
ATOM 1257 C C . SER A 1 182 ? 5.633 -2.709 4.248 1.00 97.56 182 SER A C 1
ATOM 1259 O O . SER A 1 182 ? 6.033 -3.399 3.308 1.00 97.56 182 SER A O 1
ATOM 1261 N N . ASP A 1 183 ? 4.399 -2.842 4.734 1.00 97.50 183 ASP A N 1
ATOM 1262 C CA . ASP A 1 183 ? 3.536 -3.969 4.379 1.00 97.50 183 ASP A CA 1
ATOM 1263 C C . ASP A 1 183 ? 2.723 -3.746 3.106 1.00 97.50 183 ASP A C 1
ATOM 1265 O O . ASP A 1 183 ? 2.472 -4.708 2.385 1.00 97.50 183 ASP A O 1
ATOM 1269 N N . CYS A 1 184 ? 2.343 -2.505 2.801 1.00 98.25 184 CYS A N 1
ATOM 1270 C CA . CYS A 1 184 ? 1.456 -2.193 1.677 1.00 98.25 184 CYS A CA 1
ATOM 1271 C C . CYS A 1 184 ? 2.203 -1.613 0.475 1.00 98.25 184 CYS A C 1
ATOM 1273 O O . CYS A 1 184 ? 1.717 -1.686 -0.651 1.00 98.25 184 CYS A O 1
ATOM 1275 N N . VAL A 1 185 ? 3.372 -0.998 0.689 1.00 98.19 185 VAL A N 1
ATOM 1276 C CA . VAL A 1 185 ? 4.132 -0.341 -0.385 1.00 98.19 185 VAL A CA 1
ATOM 1277 C C . VAL A 1 185 ? 5.381 -1.140 -0.731 1.00 98.19 185 VAL A C 1
ATOM 1279 O O . VAL A 1 185 ? 5.504 -1.613 -1.860 1.00 98.19 185 VAL A O 1
ATOM 1282 N N . GLN A 1 186 ? 6.282 -1.361 0.227 1.00 96.94 186 GLN A N 1
ATOM 1283 C CA . GLN A 1 186 ? 7.570 -2.018 -0.021 1.00 96.94 186 GLN A CA 1
ATOM 1284 C C . GLN A 1 186 ? 7.419 -3.488 -0.435 1.00 96.94 186 GLN A C 1
ATOM 1286 O O . GLN A 1 186 ? 8.138 -3.942 -1.320 1.00 96.94 186 GLN A O 1
ATOM 1291 N N . LYS A 1 187 ? 6.435 -4.224 0.100 1.00 96.25 187 LYS A N 1
ATOM 1292 C CA . LYS A 1 187 ? 6.130 -5.593 -0.368 1.00 96.25 187 LYS A CA 1
ATOM 1293 C C . LYS A 1 187 ? 5.614 -5.656 -1.809 1.00 96.25 187 LYS A C 1
ATOM 1295 O O . LYS A 1 187 ? 5.631 -6.723 -2.419 1.00 96.25 187 LYS A O 1
ATOM 1300 N N . GLN A 1 188 ? 5.155 -4.543 -2.375 1.00 97.50 188 GLN A N 1
ATOM 1301 C CA . GLN A 1 188 ? 4.583 -4.510 -3.721 1.00 97.50 188 GLN A CA 1
ATOM 1302 C C . GLN A 1 188 ? 5.587 -4.132 -4.811 1.00 97.50 188 GLN A C 1
ATOM 1304 O O . GLN A 1 188 ? 5.311 -4.365 -5.989 1.00 97.50 188 GLN A O 1
ATOM 1309 N N . ILE A 1 189 ? 6.734 -3.545 -4.467 1.00 96.88 189 ILE A N 1
ATOM 1310 C CA . ILE A 1 189 ? 7.664 -2.983 -5.452 1.00 96.88 189 ILE A CA 1
ATOM 1311 C C . ILE A 1 189 ? 9.111 -3.363 -5.153 1.00 96.88 189 ILE A C 1
ATOM 1313 O O . ILE A 1 189 ? 9.534 -3.459 -4.008 1.00 96.88 189 ILE A O 1
ATOM 1317 N N . THR A 1 190 ? 9.903 -3.514 -6.207 1.00 95.69 190 THR A N 1
ATOM 1318 C CA . THR A 1 190 ? 11.365 -3.547 -6.133 1.00 95.69 190 THR A CA 1
ATOM 1319 C C . THR A 1 190 ? 11.905 -2.324 -6.850 1.00 95.69 190 THR A C 1
ATOM 1321 O O . THR A 1 190 ? 11.503 -2.043 -7.982 1.00 95.69 190 THR A O 1
ATOM 1324 N N . LEU A 1 191 ? 12.798 -1.596 -6.183 1.00 94.81 191 LEU A N 1
ATOM 1325 C CA . LEU A 1 191 ? 13.456 -0.412 -6.722 1.00 94.81 191 LEU A CA 1
ATOM 1326 C C . LEU A 1 191 ? 14.904 -0.744 -7.093 1.00 94.81 191 LEU A C 1
ATOM 1328 O O . LEU A 1 191 ? 15.549 -1.540 -6.413 1.00 94.81 191 LEU A O 1
ATOM 1332 N N . ASP A 1 192 ? 15.417 -0.133 -8.156 1.00 92.81 192 ASP A N 1
ATOM 1333 C CA . ASP A 1 192 ? 16.857 -0.100 -8.415 1.00 92.81 192 ASP A CA 1
ATOM 1334 C C . ASP A 1 192 ? 17.568 0.993 -7.597 1.00 92.81 192 ASP A C 1
ATOM 1336 O O . ASP A 1 192 ? 16.962 1.715 -6.802 1.00 92.81 192 ASP A O 1
ATOM 1340 N N . THR A 1 193 ? 18.877 1.139 -7.809 1.00 93.56 193 THR A N 1
ATOM 1341 C CA . THR A 1 193 ? 19.710 2.148 -7.138 1.00 93.56 193 THR A CA 1
ATOM 1342 C C . THR A 1 193 ? 19.349 3.591 -7.499 1.00 93.56 193 THR A C 1
ATOM 1344 O O . THR A 1 193 ? 19.741 4.506 -6.778 1.00 93.56 193 THR A O 1
ATOM 1347 N N . SER A 1 194 ? 18.600 3.811 -8.584 1.00 90.75 194 SER A N 1
ATOM 1348 C CA . SER A 1 194 ? 18.093 5.125 -8.995 1.00 90.75 194 SER A CA 1
ATOM 1349 C C . SER A 1 194 ? 16.701 5.437 -8.428 1.00 90.75 194 SER A C 1
ATOM 1351 O O . SER A 1 194 ? 16.183 6.536 -8.626 1.00 90.75 194 SER A O 1
ATOM 1353 N N . GLY A 1 195 ? 16.090 4.488 -7.708 1.00 93.00 195 GLY A N 1
ATOM 1354 C CA . GLY A 1 195 ? 14.736 4.612 -7.172 1.00 93.00 195 GLY A CA 1
ATOM 1355 C C . GLY A 1 195 ? 13.638 4.310 -8.194 1.00 93.00 195 GLY A C 1
ATOM 1356 O O . GLY A 1 195 ? 12.472 4.645 -7.962 1.00 93.00 195 GLY A O 1
ATOM 1357 N N . GLN A 1 196 ? 13.973 3.691 -9.329 1.00 93.25 196 GLN A N 1
ATOM 1358 C CA . GLN A 1 196 ? 13.001 3.294 -10.339 1.00 93.25 196 GLN A CA 1
ATOM 1359 C C . GLN A 1 196 ? 12.463 1.891 -10.056 1.00 93.25 196 GLN A C 1
ATOM 1361 O O . GLN A 1 196 ? 13.199 0.989 -9.666 1.00 93.25 196 GLN A O 1
ATOM 1366 N N . VAL A 1 197 ? 11.155 1.701 -10.255 1.00 95.19 197 VAL A N 1
ATOM 1367 C CA . VAL A 1 197 ? 10.519 0.386 -10.107 1.00 95.19 197 VAL A CA 1
ATOM 1368 C C . VAL A 1 197 ? 10.990 -0.530 -11.232 1.00 95.19 197 VAL A C 1
ATOM 1370 O O . VAL A 1 197 ? 10.752 -0.231 -12.402 1.00 95.19 197 VAL A O 1
ATOM 1373 N N . THR A 1 198 ? 11.604 -1.654 -10.874 1.00 91.75 198 THR A N 1
ATOM 1374 C CA . THR A 1 198 ? 12.111 -2.671 -11.812 1.00 91.75 198 THR A CA 1
ATOM 1375 C C . THR A 1 198 ? 11.319 -3.971 -11.758 1.00 91.75 198 THR A C 1
ATOM 1377 O O . THR A 1 198 ? 11.194 -4.673 -12.764 1.00 91.75 198 THR A O 1
ATOM 1380 N N . ALA A 1 199 ? 10.717 -4.275 -10.608 1.00 92.62 199 ALA A N 1
ATOM 1381 C CA . ALA A 1 199 ? 9.812 -5.401 -10.452 1.00 92.62 199 ALA A CA 1
ATOM 1382 C C . ALA A 1 199 ? 8.622 -5.060 -9.558 1.00 92.62 199 ALA A C 1
ATOM 1384 O O . ALA A 1 199 ? 8.678 -4.150 -8.730 1.00 92.62 199 ALA A O 1
ATOM 1385 N N . LEU A 1 200 ? 7.536 -5.804 -9.753 1.00 96.12 200 LEU A N 1
ATOM 1386 C CA . LEU A 1 200 ? 6.357 -5.759 -8.901 1.00 96.12 200 LEU A CA 1
ATOM 1387 C C . LEU A 1 200 ? 6.211 -7.081 -8.167 1.00 96.12 200 LEU A C 1
ATOM 1389 O O . LEU A 1 200 ? 6.468 -8.136 -8.747 1.00 96.12 200 LEU A O 1
ATOM 1393 N N . CYS A 1 201 ? 5.749 -6.981 -6.925 1.00 94.81 201 CYS A N 1
ATOM 1394 C CA . CYS A 1 201 ? 5.327 -8.096 -6.087 1.00 94.81 201 CYS A CA 1
ATOM 1395 C C . CYS A 1 201 ? 6.397 -9.195 -6.063 1.00 94.81 201 CYS A C 1
ATOM 1397 O O . CYS A 1 201 ? 6.148 -10.307 -6.538 1.00 94.81 201 CYS A O 1
ATOM 1399 N N . PRO A 1 202 ? 7.624 -8.867 -5.609 1.00 88.00 202 PRO A N 1
ATOM 1400 C CA . PRO A 1 202 ? 8.714 -9.828 -5.584 1.00 88.00 202 PRO A CA 1
ATOM 1401 C C . PRO A 1 202 ? 8.273 -11.065 -4.800 1.00 88.00 202 PRO A C 1
ATOM 1403 O O . PRO A 1 202 ? 7.795 -10.957 -3.671 1.00 88.00 202 PRO A O 1
ATOM 1406 N N . GLN A 1 203 ? 8.430 -12.248 -5.395 1.00 71.69 203 GLN A N 1
ATOM 1407 C CA . GLN A 1 203 ? 8.238 -13.484 -4.647 1.00 71.69 203 GLN A CA 1
ATOM 1408 C C . GLN A 1 203 ? 9.273 -13.518 -3.524 1.00 71.69 203 GLN A C 1
ATOM 1410 O O . GLN A 1 203 ? 10.479 -13.489 -3.779 1.00 71.69 203 GLN A O 1
ATOM 1415 N N . SER A 1 204 ? 8.815 -13.617 -2.278 1.00 53.72 204 SER A N 1
ATOM 1416 C CA . SER A 1 204 ? 9.674 -14.034 -1.176 1.00 53.72 204 SER A CA 1
ATOM 1417 C C . SER A 1 204 ? 10.114 -15.470 -1.452 1.00 53.72 204 SER A C 1
ATOM 1419 O O . SER A 1 204 ? 9.358 -16.400 -1.205 1.00 53.72 204 SER A O 1
ATOM 1421 N N . GLY A 1 205 ? 11.293 -15.624 -2.062 1.00 44.69 205 GLY A N 1
ATOM 1422 C CA . GLY A 1 205 ? 12.024 -16.877 -2.251 1.00 44.69 205 GLY A CA 1
ATOM 1423 C C . GLY A 1 205 ? 11.159 -18.124 -2.421 1.00 44.69 205 GLY A C 1
ATOM 1424 O O . GLY A 1 205 ? 11.026 -18.913 -1.488 1.00 44.69 205 GLY A O 1
ATOM 1425 N N . SER A 1 206 ? 10.647 -18.369 -3.629 1.00 40.38 206 S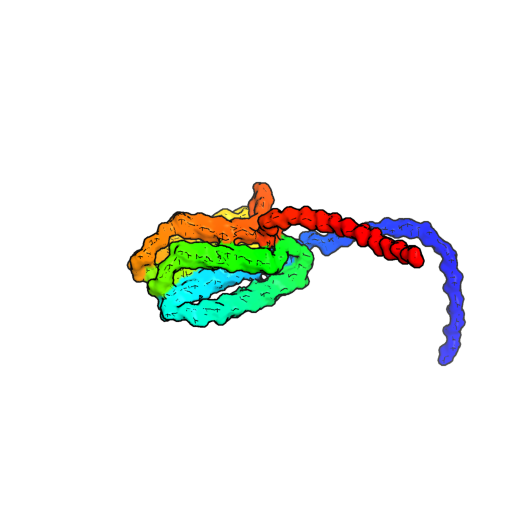ER A N 1
ATOM 1426 C CA . SER A 1 206 ? 10.353 -19.750 -4.002 1.00 40.38 206 SER A CA 1
ATOM 1427 C C . SER A 1 206 ? 11.705 -20.451 -4.133 1.00 40.38 206 SER A C 1
ATOM 1429 O O . SER A 1 206 ? 12.417 -20.274 -5.119 1.00 40.38 206 SER A O 1
ATOM 1431 N N . SER A 1 207 ? 12.116 -21.170 -3.086 1.00 38.44 207 SER A N 1
ATOM 1432 C CA . SER A 1 207 ? 13.180 -22.159 -3.220 1.00 38.44 207 SER A CA 1
ATOM 1433 C C . SER A 1 207 ? 12.702 -23.159 -4.261 1.00 38.44 207 SER A C 1
ATOM 1435 O O . SER A 1 207 ? 11.750 -23.901 -4.015 1.00 38.44 207 SER A O 1
ATOM 1437 N N . THR A 1 208 ? 13.324 -23.138 -5.437 1.00 37.75 208 THR A N 1
ATOM 1438 C CA . THR A 1 208 ? 13.128 -24.135 -6.484 1.00 37.75 208 THR A CA 1
ATOM 1439 C C . THR A 1 208 ? 13.415 -25.504 -5.878 1.00 37.75 208 THR A C 1
ATOM 1441 O O . THR A 1 208 ? 14.565 -25.918 -5.753 1.00 37.75 208 THR A O 1
ATOM 1444 N N . THR A 1 209 ? 12.370 -26.207 -5.448 1.00 43.66 209 THR A N 1
ATOM 1445 C CA . THR A 1 209 ? 12.484 -27.620 -5.107 1.00 43.66 209 THR A CA 1
ATOM 1446 C C . THR A 1 209 ? 12.564 -28.347 -6.437 1.00 43.66 209 THR A C 1
ATOM 1448 O O . THR A 1 209 ? 11.554 -28.604 -7.084 1.00 43.66 209 THR A O 1
ATOM 1451 N N . THR A 1 210 ? 13.788 -28.612 -6.886 1.00 45.31 210 THR A N 1
ATOM 1452 C CA . THR A 1 210 ? 14.063 -29.518 -7.998 1.00 45.31 210 THR A CA 1
ATOM 1453 C C . THR A 1 210 ? 13.602 -30.912 -7.583 1.00 45.31 210 THR A C 1
ATOM 1455 O O . THR A 1 210 ? 14.347 -31.671 -6.964 1.00 45.31 210 THR A O 1
ATOM 1458 N N . THR A 1 211 ? 12.349 -31.258 -7.876 1.00 47.12 211 THR A N 1
ATOM 1459 C CA . THR A 1 211 ? 11.860 -32.630 -7.749 1.00 47.12 211 THR A CA 1
ATOM 1460 C C . THR A 1 211 ? 12.563 -33.472 -8.809 1.00 47.12 211 THR A C 1
ATOM 1462 O O . THR A 1 211 ? 12.180 -33.491 -9.975 1.00 47.12 211 THR A O 1
ATOM 1465 N N . THR A 1 212 ? 13.640 -34.143 -8.408 1.00 50.31 212 THR A N 1
ATOM 1466 C CA . THR A 1 212 ? 14.276 -35.185 -9.216 1.00 50.31 212 THR A CA 1
ATOM 1467 C C . THR A 1 212 ? 13.349 -36.396 -9.181 1.00 50.31 212 THR A C 1
ATOM 1469 O O . THR A 1 212 ? 13.238 -37.070 -8.160 1.00 50.31 212 THR A O 1
ATOM 1472 N N . SER A 1 213 ? 12.611 -36.634 -10.264 1.00 53.88 213 SER A N 1
ATOM 1473 C CA . SER A 1 213 ? 11.781 -37.828 -10.421 1.00 53.88 213 SER A CA 1
ATOM 1474 C C . SER A 1 213 ? 12.677 -39.045 -10.650 1.00 53.88 213 SER A C 1
ATOM 1476 O O . SER A 1 213 ? 13.161 -39.274 -11.756 1.00 53.88 213 SER A O 1
ATOM 1478 N N . THR A 1 214 ? 12.917 -39.824 -9.598 1.00 52.72 214 THR A N 1
ATOM 1479 C CA . THR A 1 214 ? 13.575 -41.130 -9.701 1.00 52.72 214 THR A CA 1
ATOM 1480 C C . THR A 1 214 ? 12.545 -42.164 -10.149 1.00 52.72 214 THR A C 1
ATOM 1482 O O . THR A 1 214 ? 11.682 -42.577 -9.375 1.00 52.72 214 THR A O 1
ATOM 1485 N N . THR A 1 215 ? 12.607 -42.567 -11.416 1.00 56.28 215 THR A N 1
ATOM 1486 C CA . THR A 1 215 ? 11.789 -43.651 -11.973 1.00 56.28 215 THR A CA 1
ATOM 1487 C C . THR A 1 215 ? 12.374 -44.995 -11.534 1.00 56.28 215 THR A C 1
ATOM 1489 O O . THR A 1 215 ? 13.393 -45.432 -12.064 1.00 56.28 215 THR A O 1
ATOM 1492 N N . SER A 1 216 ? 11.746 -45.651 -10.557 1.00 52.91 216 SER A N 1
ATOM 1493 C CA . SER A 1 216 ? 12.082 -47.025 -10.161 1.00 52.91 216 SER A CA 1
ATOM 1494 C C . SER A 1 216 ? 11.268 -48.021 -10.986 1.00 52.91 216 SER A C 1
ATOM 1496 O O . SER A 1 216 ? 10.056 -48.133 -10.821 1.00 52.91 216 SER A O 1
ATOM 1498 N N . SER A 1 217 ? 11.949 -48.743 -11.872 1.00 61.09 217 SER A N 1
ATOM 1499 C CA . SER A 1 217 ? 11.401 -49.838 -12.674 1.00 61.09 217 SER A CA 1
ATOM 1500 C C . SER A 1 217 ? 11.474 -51.145 -11.879 1.00 61.09 217 SER A C 1
ATOM 1502 O O . SER A 1 217 ? 12.569 -51.627 -11.598 1.00 61.09 217 SER A O 1
ATOM 1504 N N . THR A 1 218 ? 10.334 -51.740 -11.526 1.00 55.88 218 THR A N 1
ATOM 1505 C CA . THR A 1 218 ? 10.261 -53.090 -10.947 1.00 55.88 218 THR A CA 1
ATOM 1506 C C . THR A 1 218 ? 9.818 -54.103 -12.003 1.00 55.88 218 THR A C 1
ATOM 1508 O O . THR A 1 218 ? 8.711 -54.045 -12.533 1.00 55.88 218 THR A O 1
ATOM 1511 N N . THR A 1 219 ? 10.707 -55.045 -12.316 1.00 61.88 219 THR A N 1
ATOM 1512 C CA . THR A 1 219 ? 10.454 -56.240 -13.132 1.00 61.88 219 THR A CA 1
ATOM 1513 C C . THR A 1 219 ? 9.832 -57.350 -12.274 1.00 61.88 219 THR A C 1
ATOM 1515 O O . THR A 1 219 ? 10.355 -57.630 -11.195 1.00 61.88 219 THR A O 1
ATOM 1518 N N . PRO A 1 220 ? 8.770 -58.040 -12.730 1.00 60.34 220 PRO A N 1
ATOM 1519 C CA . PRO A 1 220 ? 8.298 -59.261 -12.089 1.00 60.34 220 PRO A CA 1
ATOM 1520 C C . PRO A 1 220 ? 9.042 -60.477 -12.664 1.00 60.34 220 PRO A C 1
ATOM 1522 O O . PRO A 1 220 ? 8.952 -60.750 -13.859 1.00 60.34 220 PRO A O 1
ATOM 1525 N N . SER A 1 221 ? 9.753 -61.224 -11.813 1.00 57.16 221 SER A N 1
ATOM 1526 C CA . SER A 1 221 ? 10.256 -62.563 -12.150 1.00 57.16 221 SER A CA 1
ATOM 1527 C C . SER A 1 221 ? 9.353 -63.625 -11.538 1.00 57.16 221 SER A C 1
ATOM 1529 O O . SER A 1 221 ? 9.296 -63.805 -10.325 1.00 57.16 221 SER A O 1
ATOM 1531 N N . SER A 1 222 ? 8.652 -64.325 -12.420 1.00 61.06 222 SER A N 1
ATOM 1532 C CA . SER A 1 222 ? 7.962 -65.590 -12.200 1.00 61.06 222 SER A CA 1
ATOM 1533 C C . SER A 1 222 ? 8.950 -66.761 -12.181 1.00 61.06 222 SER A C 1
ATOM 1535 O O . SER A 1 222 ? 9.795 -66.853 -13.073 1.00 61.06 222 SER A O 1
ATOM 1537 N N . SER A 1 223 ? 8.805 -67.711 -11.254 1.00 59.88 223 SER A N 1
ATOM 1538 C CA . SER A 1 223 ? 9.217 -69.106 -11.479 1.00 59.88 223 SER A CA 1
ATOM 1539 C C . SER A 1 223 ? 8.423 -70.063 -10.588 1.00 59.88 223 SER A C 1
ATOM 1541 O O . SER A 1 223 ? 8.348 -69.861 -9.380 1.00 59.88 223 SER A O 1
ATOM 1543 N N . THR A 1 224 ? 7.830 -71.033 -11.284 1.00 56.62 224 THR A N 1
ATOM 1544 C CA . THR A 1 224 ? 7.401 -72.407 -10.958 1.00 56.62 224 THR A CA 1
ATOM 1545 C C . THR A 1 224 ? 7.792 -73.009 -9.617 1.00 56.62 224 THR A C 1
ATOM 1547 O O . THR A 1 224 ? 8.992 -72.945 -9.275 1.00 56.62 224 THR A O 1
#

Foldseek 3Di:
DDDDDDDDDDDDPDPPPPPPPPPPDQQQLQLVLQLLLLLLQLLLQLLLQLLVCQAVVPPVSNVVSNVVSLVSSVVSNVVSVVSDDYADDSVLSNVLSVQLSVVLDVLQDHHHQQSSLLSNLLSQLLSQQSNQLSVCSNVVHQVSRPVSNVVSLVSSLVSNVVSVVRDPGPRDSVVSSVSSCVRRPVQAFDADPNRHTRHGRDPPDPPPPPPPDDDDDDDDDDDD

pLDDT: mean 85.25, std 20.37, range [34.66, 98.75]

Secondary structure (DSSP, 8-state):
------------------------SSSHHHHHHHHHHHHHHHHHHHHHHHHHHHHHT-GGGHHHHHHHHHHHHHHHHHHHHTT---S--HHHHHHHHHHHHHHHHHHS-S-SHHHHHHHHHHHHHHHHHHHHHHHHHHHT-GGGHHHHHHHHHHHHHHHHHHHHHTSS----HHHHHHHHIIIIIGGGEEE-TTS-EEEES--S-------------PPP----